Protein AF-A0A7V7MLL4-F1 (afdb_monomer_lite)

Sequence (303 aa):
MRISFPLLSVAALSLLSPSPRGAAGVAFPSTVPIGASIALIETLPGREEPAEELFVHARTLAERVRTGTLPGQEIALRRRLELAVRSLASLPNAAELPWEAWMEAHRTTLPELTEELFLAARQAMGSQIVPLAMSLDRWDSPRRMRVDMHQTLWAYDPIEGRNASRRVLIKEKSRSNSPLKAELIREVIAHQPGMEAEALLLEVAQSSHLPEEWARREAIRALRERNNRQSAQKVATEMLAQFLANPNNLGIRMEAFQACMSLYPALGMPFLTGEQAVPASQPQLEEFMEAMRRRYGLVSDDS

Foldseek 3Di:
DDDDDDDDDPDDPPPDPPDPPDPPDPDPDQPDDLVLLVVVLVPDPDPPCSLVSLLVVLVVLLVDLVVDDDPPCNVVSLVVSLSSLLSCLVDPCSQVDPLLVSLVVPQQPRLSNNLSSLSSNCSNNPLNCLVVLVVQCDPSGDLNSVLVSLQSCCSNPVVVSLVSLLCCLPVDDDDVPDCSLLCNLQVHLLPRDDDSSLVSLLVNLPDPPGPDPNSNLSSLVSLLVVLPLVCLQVLLVSLVVQLVVCLPDPSSNLSSLVSNCRSPVVVNVCPLLVVDDRPDDDPVVVVSSVVVCVVVVVDDPPD

pLDDT: mean 84.84, std 16.68, range [31.47, 97.38]

Structure (mmCIF, N/CA/C/O backbone):
data_AF-A0A7V7MLL4-F1
#
_entry.id   AF-A0A7V7MLL4-F1
#
loop_
_atom_site.group_PDB
_atom_site.id
_atom_site.type_symbol
_atom_site.label_atom_id
_atom_site.label_alt_id
_atom_site.label_comp_id
_atom_site.label_asym_id
_atom_site.label_entity_id
_atom_site.label_seq_id
_atom_site.pdbx_PDB_ins_code
_atom_site.Cartn_x
_atom_site.Cartn_y
_atom_site.Cartn_z
_atom_site.occupancy
_atom_site.B_iso_or_equiv
_atom_site.auth_seq_id
_atom_site.auth_comp_id
_atom_site.auth_asym_id
_atom_site.auth_atom_id
_atom_site.pdbx_PDB_model_num
ATOM 1 N N . MET A 1 1 ? -56.848 52.043 1.618 1.00 42.34 1 MET A N 1
ATOM 2 C CA . MET A 1 1 ? -56.836 50.624 1.203 1.00 42.34 1 MET A CA 1
ATOM 3 C C . MET A 1 1 ? -55.432 50.085 1.417 1.00 42.34 1 MET A C 1
ATOM 5 O O . MET A 1 1 ? -54.524 50.488 0.707 1.00 42.34 1 MET A O 1
ATOM 9 N N . ARG A 1 2 ? -55.236 49.290 2.473 1.00 38.28 2 ARG A N 1
ATOM 10 C CA . ARG A 1 2 ? -53.980 48.589 2.768 1.00 38.28 2 ARG A CA 1
ATOM 11 C C . ARG A 1 2 ? -54.120 47.179 2.208 1.00 38.28 2 ARG A C 1
ATOM 13 O O . ARG A 1 2 ? -55.069 46.498 2.582 1.00 38.28 2 ARG A O 1
ATOM 20 N N . ILE A 1 3 ? -53.219 46.773 1.321 1.00 48.00 3 ILE A N 1
ATOM 21 C CA . ILE A 1 3 ? -53.143 45.396 0.830 1.00 48.00 3 ILE A CA 1
ATOM 22 C C . ILE A 1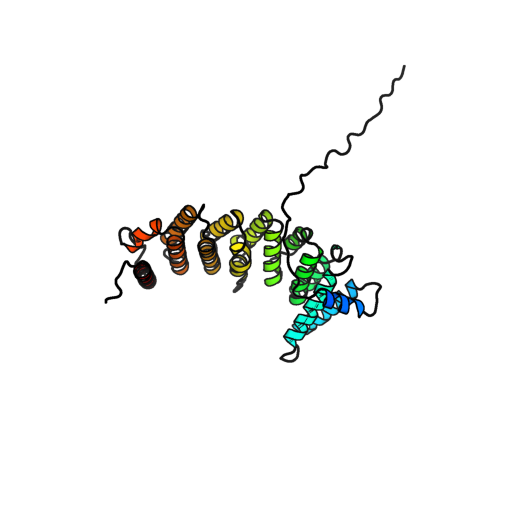 3 ? -51.771 44.868 1.229 1.00 48.00 3 ILE A C 1
ATOM 24 O O . ILE A 1 3 ? -50.742 45.324 0.736 1.00 48.00 3 ILE A O 1
ATOM 28 N N . SER A 1 4 ? -51.797 43.961 2.199 1.00 33.75 4 SER A N 1
ATOM 29 C CA . SER A 1 4 ? -50.673 43.156 2.654 1.00 33.75 4 SER A CA 1
ATOM 30 C C . SER A 1 4 ? -50.336 42.110 1.592 1.00 33.75 4 SER A C 1
ATOM 32 O O . SER A 1 4 ? -51.236 41.419 1.121 1.00 33.75 4 SER A O 1
ATOM 34 N N . PHE A 1 5 ? -49.055 41.944 1.269 1.00 40.78 5 PHE A N 1
ATOM 35 C CA . PHE A 1 5 ? -48.550 40.761 0.570 1.00 40.78 5 PHE A CA 1
ATOM 36 C C . PHE A 1 5 ? -47.613 39.997 1.513 1.00 40.78 5 PHE A C 1
ATOM 38 O O . PHE A 1 5 ? -46.724 40.617 2.103 1.00 40.78 5 PHE A O 1
ATOM 45 N N . PRO A 1 6 ? -47.825 38.685 1.718 1.00 47.56 6 PRO A N 1
ATOM 46 C CA . PRO A 1 6 ? -47.023 37.894 2.636 1.00 47.56 6 PRO A CA 1
ATOM 47 C C . PRO A 1 6 ? -45.661 37.527 2.036 1.00 47.56 6 PRO A C 1
ATOM 49 O O . PRO A 1 6 ? -45.534 37.208 0.855 1.00 47.56 6 PRO A O 1
ATOM 52 N N . LEU A 1 7 ? -44.657 37.543 2.913 1.00 41.84 7 LEU A N 1
ATOM 53 C CA . LEU A 1 7 ? -43.340 36.941 2.742 1.00 41.84 7 LEU A CA 1
ATOM 54 C C . LEU A 1 7 ? -43.488 35.427 2.540 1.00 41.84 7 LEU A C 1
ATOM 56 O O . LEU A 1 7 ? -43.996 34.735 3.422 1.00 41.84 7 LEU A O 1
ATOM 60 N N . LEU A 1 8 ? -43.018 34.915 1.402 1.00 37.75 8 LEU A N 1
ATOM 61 C CA . LEU A 1 8 ? -42.822 33.486 1.171 1.00 37.75 8 LEU A CA 1
ATOM 62 C C . LEU A 1 8 ? -41.321 33.192 1.152 1.00 37.75 8 LEU A C 1
ATOM 64 O O . LEU A 1 8 ? -40.573 33.694 0.315 1.00 37.75 8 LEU A O 1
ATOM 68 N N . SER A 1 9 ? -40.913 32.406 2.144 1.00 33.72 9 SER A N 1
ATOM 69 C CA . SER A 1 9 ? -39.571 31.904 2.403 1.00 33.72 9 SER A CA 1
ATOM 70 C C . SER A 1 9 ? -38.929 31.253 1.178 1.00 33.72 9 SER A C 1
ATOM 72 O O . SER A 1 9 ? -39.433 30.261 0.659 1.00 33.72 9 SER A O 1
ATOM 74 N N . VAL A 1 10 ? -37.754 31.744 0.782 1.00 38.69 10 VAL A N 1
ATOM 75 C CA . VAL A 1 10 ? -36.811 31.000 -0.062 1.00 38.69 10 VAL A CA 1
ATOM 76 C C . VAL A 1 10 ? -35.928 30.190 0.882 1.00 38.69 10 VAL A C 1
ATOM 78 O O . VAL A 1 10 ? -34.889 30.655 1.343 1.00 38.69 10 VAL A O 1
ATOM 81 N N . ALA A 1 11 ? -36.393 28.996 1.236 1.00 35.81 11 ALA A N 1
ATOM 82 C CA . ALA A 1 11 ? -35.623 28.013 1.981 1.00 35.81 11 ALA A CA 1
ATOM 83 C C . ALA A 1 11 ? -3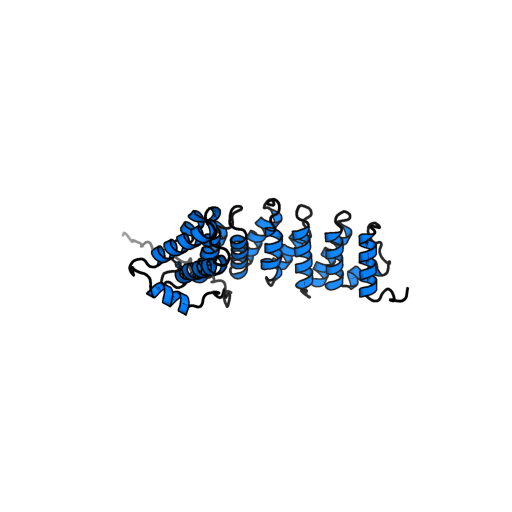5.516 26.724 1.159 1.00 35.81 11 ALA A C 1
ATOM 85 O O . ALA A 1 11 ? -36.514 26.216 0.658 1.00 35.81 11 ALA A O 1
ATOM 86 N N . ALA A 1 12 ? -34.289 26.206 1.093 1.00 40.12 12 ALA A N 1
ATOM 87 C CA . ALA A 1 12 ? -33.935 24.823 0.789 1.00 40.12 12 ALA A CA 1
ATOM 88 C C . ALA A 1 12 ? -34.239 24.293 -0.628 1.00 40.12 12 ALA A C 1
ATOM 90 O O . ALA A 1 12 ? -35.157 23.511 -0.847 1.00 40.12 12 ALA A O 1
ATOM 91 N N . LEU A 1 13 ? -33.333 24.588 -1.563 1.00 34.75 13 LEU A N 1
ATOM 92 C CA . LEU A 1 13 ? -33.048 23.727 -2.719 1.00 34.75 13 LEU A CA 1
ATOM 93 C C . LEU A 1 13 ? -31.531 23.488 -2.789 1.00 34.75 13 LEU A C 1
ATOM 95 O O . LEU A 1 13 ? -30.843 23.907 -3.711 1.00 34.75 13 LEU A O 1
ATOM 99 N N . SER A 1 14 ? -31.019 22.822 -1.751 1.00 38.44 14 SER A N 1
ATOM 100 C CA . SER A 1 14 ? -29.633 22.335 -1.652 1.00 38.44 14 SER A CA 1
ATOM 101 C C . SER A 1 14 ? -29.612 20.839 -1.340 1.00 38.44 14 SER A C 1
ATOM 103 O O . SER A 1 14 ? -28.854 20.384 -0.492 1.00 38.44 14 SER A O 1
ATOM 105 N N . LEU A 1 15 ? -30.491 20.060 -1.966 1.00 38.34 15 LEU A N 1
ATOM 106 C CA . LEU A 1 15 ? -30.513 18.608 -1.812 1.00 38.34 15 LEU A CA 1
ATOM 107 C C . LEU A 1 15 ? -30.736 17.979 -3.174 1.00 38.34 15 LEU A C 1
ATOM 109 O O . LEU A 1 15 ? -31.869 17.744 -3.570 1.00 38.34 15 LEU A O 1
ATOM 113 N N . LEU A 1 16 ? -29.634 17.783 -3.892 1.00 36.69 16 LEU A N 1
ATOM 114 C CA . LEU A 1 16 ? -29.398 16.701 -4.850 1.00 36.69 16 LEU A CA 1
ATOM 115 C C . LEU A 1 16 ? -27.952 16.846 -5.339 1.00 36.69 16 LEU A C 1
ATOM 117 O O . LEU A 1 16 ? -27.674 17.028 -6.521 1.00 36.69 16 LEU A O 1
ATOM 121 N N . SER A 1 17 ? -27.007 16.777 -4.397 1.00 33.44 17 SER A N 1
ATOM 122 C CA . SER A 1 17 ? -25.668 16.323 -4.759 1.00 33.44 17 SER A CA 1
ATOM 123 C C . SER A 1 17 ? -25.838 14.887 -5.256 1.00 33.44 17 SER A C 1
ATOM 125 O O . SER A 1 17 ? -26.378 14.065 -4.507 1.00 33.44 17 SER A O 1
ATOM 127 N N . PRO A 1 18 ? -25.465 14.556 -6.501 1.00 32.03 18 PRO A N 1
ATOM 128 C CA . PRO A 1 18 ? -25.499 13.175 -6.940 1.00 32.03 18 PRO A CA 1
ATOM 129 C C . PRO A 1 18 ? -24.552 12.388 -6.035 1.00 32.03 18 PRO A C 1
ATOM 131 O O . PRO A 1 18 ? -23.347 12.631 -6.022 1.00 32.03 18 PRO A O 1
ATOM 134 N N . SER A 1 19 ? -25.116 11.470 -5.247 1.00 35.03 19 SER A N 1
ATOM 135 C CA . SER A 1 19 ? -24.348 10.473 -4.506 1.00 35.03 19 SER A CA 1
ATOM 136 C C . SER A 1 19 ? -23.375 9.824 -5.497 1.00 35.03 19 SER A C 1
ATOM 138 O O . SER A 1 19 ? -23.842 9.361 -6.548 1.00 35.03 19 SER A O 1
ATOM 140 N N . PRO A 1 20 ? -22.055 9.802 -5.241 1.00 37.91 20 PRO A N 1
ATOM 141 C CA . PRO A 1 20 ? -21.129 9.148 -6.146 1.00 37.91 20 PRO A CA 1
ATOM 142 C C . PRO A 1 20 ? -21.513 7.668 -6.235 1.00 37.91 20 PRO A C 1
ATOM 144 O O . PRO A 1 20 ? -21.395 6.895 -5.285 1.00 37.91 20 PRO A O 1
ATOM 147 N N . ARG A 1 21 ? -22.044 7.287 -7.401 1.00 37.12 21 ARG A N 1
ATOM 148 C CA . ARG A 1 21 ? -22.201 5.899 -7.828 1.00 37.12 21 ARG A CA 1
ATOM 149 C C . ARG A 1 21 ? -20.799 5.284 -7.844 1.00 37.12 21 ARG A C 1
ATOM 151 O O . ARG A 1 21 ? -20.015 5.628 -8.722 1.00 37.12 21 ARG A O 1
ATOM 158 N N . GLY A 1 22 ? -20.479 4.415 -6.883 1.00 31.47 22 GLY A N 1
ATOM 159 C CA . GLY A 1 22 ? -19.172 3.748 -6.865 1.00 31.47 22 GLY A CA 1
ATOM 160 C C . GLY A 1 22 ? -18.830 2.827 -5.691 1.00 31.47 22 GLY A C 1
ATOM 161 O O . GLY A 1 22 ? -17.902 2.047 -5.834 1.00 31.47 22 GLY A O 1
ATOM 162 N N . ALA A 1 23 ? -19.550 2.824 -4.564 1.00 37.53 23 ALA A N 1
ATOM 163 C CA . ALA A 1 23 ? -19.188 1.975 -3.414 1.00 37.53 23 ALA A CA 1
ATOM 164 C C . ALA A 1 23 ? -19.716 0.523 -3.503 1.00 37.53 23 ALA A C 1
ATOM 166 O O . ALA A 1 23 ? -20.108 -0.070 -2.499 1.00 37.53 23 ALA A O 1
ATOM 167 N N . ALA A 1 24 ? -19.763 -0.069 -4.699 1.00 34.81 24 ALA A N 1
ATOM 168 C CA . ALA A 1 24 ? -20.046 -1.494 -4.836 1.00 34.81 24 ALA A CA 1
ATOM 169 C C . ALA A 1 24 ? -18.756 -2.296 -4.572 1.00 34.81 24 ALA A C 1
ATOM 171 O O . ALA A 1 24 ? -17.929 -2.446 -5.465 1.00 34.81 24 ALA A O 1
ATOM 172 N N . GLY A 1 25 ? -18.600 -2.822 -3.350 1.00 45.94 25 GLY A N 1
ATOM 173 C CA . GLY A 1 25 ? -17.766 -4.009 -3.099 1.00 45.94 25 GLY A CA 1
ATOM 174 C C . GLY A 1 25 ? -16.391 -3.828 -2.447 1.00 45.94 25 GLY A C 1
ATOM 175 O O . GLY A 1 25 ? -15.585 -4.752 -2.529 1.00 45.94 25 GLY A O 1
ATOM 176 N N . VAL A 1 26 ? -16.094 -2.712 -1.773 1.00 58.56 26 VAL A N 1
ATOM 177 C CA . VAL A 1 26 ? -14.873 -2.630 -0.949 1.00 58.56 26 VAL A CA 1
ATOM 178 C C . VAL A 1 26 ? -15.092 -3.414 0.347 1.00 58.56 26 VAL A C 1
ATOM 180 O O . VAL A 1 26 ? -15.652 -2.900 1.312 1.00 58.56 26 VAL A O 1
ATOM 183 N N . ALA A 1 27 ? -14.687 -4.683 0.357 1.00 61.78 27 ALA A N 1
ATOM 184 C CA . ALA A 1 27 ? -14.728 -5.527 1.544 1.00 61.78 27 ALA A CA 1
ATOM 185 C C . ALA A 1 27 ? -13.329 -5.622 2.166 1.00 61.78 27 ALA A C 1
ATOM 187 O O . ALA A 1 27 ? -12.400 -6.131 1.544 1.00 61.78 27 ALA A O 1
ATOM 188 N N . PHE A 1 28 ? -13.197 -5.168 3.413 1.00 73.81 28 PHE A N 1
ATOM 189 C CA . PHE A 1 28 ? -12.038 -5.446 4.261 1.00 73.81 28 PHE A CA 1
ATOM 190 C C . PHE A 1 28 ? -12.421 -6.566 5.234 1.00 73.81 28 PHE A C 1
ATOM 192 O O . PHE A 1 28 ? -12.933 -6.270 6.316 1.00 73.81 28 PHE A O 1
ATOM 199 N N . PRO A 1 29 ? -12.267 -7.849 4.854 1.00 67.50 29 PRO A N 1
ATOM 200 C CA . PRO A 1 29 ? -12.692 -8.948 5.708 1.00 67.50 29 PRO A CA 1
ATOM 201 C C . PRO A 1 29 ? -11.907 -8.934 7.022 1.00 67.50 29 PRO A C 1
ATOM 203 O O . PRO A 1 29 ? -10.684 -8.788 7.031 1.00 67.50 29 PRO A O 1
ATOM 206 N N . SER A 1 30 ? -12.622 -9.099 8.136 1.00 76.00 30 SER A N 1
ATOM 207 C CA . SER A 1 30 ? -11.995 -9.326 9.437 1.00 76.00 30 SER A CA 1
ATOM 208 C C . SER A 1 30 ? -11.264 -10.667 9.425 1.00 76.00 30 SER A C 1
ATOM 210 O O . SER A 1 30 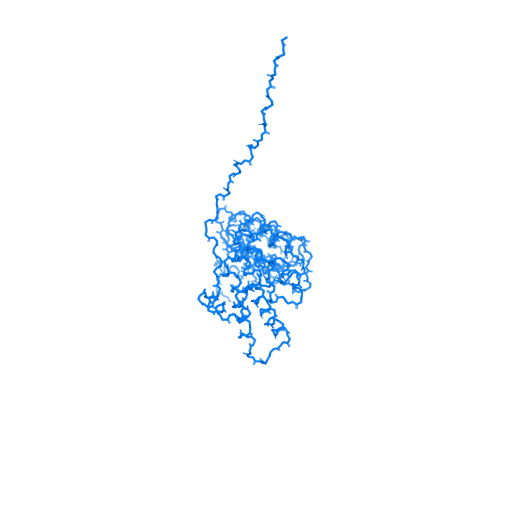? -11.796 -11.671 8.948 1.00 76.00 30 SER A O 1
ATOM 212 N N . THR A 1 31 ? -10.061 -10.701 9.992 1.00 80.50 31 THR A N 1
ATOM 213 C CA . THR A 1 31 ? -9.334 -11.948 10.277 1.00 80.50 31 THR A CA 1
ATOM 214 C C . THR A 1 31 ? -9.938 -12.707 11.462 1.00 80.50 31 THR A C 1
ATOM 216 O O . THR A 1 31 ? -9.684 -13.900 11.626 1.00 80.50 31 THR A O 1
ATOM 219 N N . VAL A 1 32 ? -10.760 -12.033 12.275 1.00 83.38 32 VAL A N 1
ATOM 220 C CA . VAL A 1 32 ? -11.454 -12.594 13.437 1.00 83.38 32 VAL A CA 1
ATOM 221 C C . VAL A 1 32 ? -12.873 -13.025 13.038 1.00 83.38 32 VAL A C 1
ATOM 223 O O . VAL A 1 32 ? -13.650 -12.180 12.579 1.00 83.38 32 VAL A O 1
ATOM 226 N N . PRO A 1 33 ? -13.251 -14.307 13.228 1.00 84.69 33 PRO A N 1
ATOM 227 C CA . PRO A 1 33 ? -14.606 -14.780 12.959 1.00 84.69 33 PRO A CA 1
ATOM 228 C C . PRO A 1 33 ? -15.645 -14.075 13.835 1.00 84.69 33 PRO A C 1
ATOM 230 O O . PRO A 1 33 ? -15.478 -13.996 15.051 1.00 84.69 33 PRO A O 1
ATOM 233 N N . ILE A 1 34 ? -16.769 -13.661 13.243 1.00 83.69 34 ILE A N 1
ATOM 234 C CA . ILE A 1 34 ? -17.825 -12.920 13.956 1.00 83.69 34 ILE A CA 1
ATOM 235 C C . ILE A 1 34 ? -18.368 -13.669 15.184 1.00 83.69 34 ILE A C 1
ATOM 237 O O . ILE A 1 34 ? -18.628 -13.060 16.216 1.00 83.69 34 ILE A O 1
ATOM 241 N N . GLY A 1 35 ? -18.461 -15.004 15.117 1.00 83.81 35 GLY A N 1
ATOM 242 C CA . GLY A 1 35 ? -18.904 -15.828 16.245 1.00 83.81 35 GLY A CA 1
ATOM 243 C C . GLY A 1 35 ? -17.965 -15.762 17.453 1.00 83.81 35 GLY A C 1
ATOM 244 O O . GLY A 1 35 ? -18.432 -15.818 18.586 1.00 83.81 35 GLY A O 1
ATOM 245 N N . ALA A 1 36 ? -16.657 -15.581 17.233 1.00 87.44 36 ALA A N 1
ATOM 246 C CA . ALA A 1 36 ? -15.699 -15.405 18.323 1.00 87.44 36 ALA A CA 1
ATOM 247 C C . ALA A 1 36 ? -15.881 -14.045 19.012 1.00 87.44 36 ALA A C 1
ATOM 249 O O . ALA A 1 36 ? -15.791 -13.962 20.235 1.00 87.44 36 ALA A O 1
ATOM 250 N N . SER A 1 37 ? -16.183 -12.997 18.239 1.00 87.62 37 SER A N 1
ATOM 251 C CA . SER A 1 37 ? -16.484 -11.672 18.783 1.00 87.62 37 SER A CA 1
ATOM 252 C C . SER A 1 37 ? -17.767 -11.662 19.606 1.00 87.62 37 SER A C 1
ATOM 254 O O . SER A 1 37 ? -17.764 -11.148 20.721 1.00 87.62 37 SER A O 1
ATOM 256 N N . ILE A 1 38 ? -18.837 -12.289 19.106 1.00 85.38 38 ILE A N 1
ATOM 257 C CA . ILE A 1 38 ? -20.104 -12.418 19.841 1.00 85.38 38 ILE A CA 1
ATOM 258 C C . ILE A 1 38 ? -19.880 -13.162 21.162 1.00 85.38 38 ILE A C 1
ATOM 260 O O . ILE A 1 38 ? -20.270 -12.662 22.213 1.00 85.38 38 ILE A O 1
ATOM 264 N N . ALA A 1 39 ? -19.181 -14.302 21.126 1.00 87.69 39 ALA A N 1
ATOM 265 C CA . ALA A 1 39 ? -18.893 -15.080 22.327 1.00 87.69 39 ALA A CA 1
ATOM 266 C C . ALA A 1 39 ? -18.096 -14.276 23.368 1.00 87.69 39 ALA A C 1
ATOM 268 O O . ALA A 1 39 ? -18.384 -14.366 24.557 1.00 87.69 39 ALA A O 1
ATOM 269 N N . LEU A 1 40 ? -17.117 -13.466 22.944 1.00 88.38 40 LEU A N 1
ATOM 270 C CA . LEU A 1 40 ? -16.382 -12.602 23.869 1.00 88.38 40 LEU A CA 1
ATOM 271 C C . LEU A 1 40 ? -17.302 -11.545 24.497 1.00 88.38 40 LEU A C 1
ATOM 273 O O . LEU A 1 40 ? -17.287 -11.388 25.716 1.00 88.38 40 LEU A O 1
ATOM 277 N N . ILE A 1 41 ? -18.119 -10.862 23.690 1.00 86.56 41 ILE A N 1
ATOM 278 C CA . ILE A 1 41 ? -19.057 -9.829 24.163 1.00 86.56 41 ILE A CA 1
ATOM 279 C C . ILE A 1 41 ? -20.034 -10.410 25.195 1.00 86.56 41 ILE A C 1
ATOM 281 O O . ILE A 1 41 ? -20.303 -9.781 26.214 1.00 86.56 41 ILE A O 1
ATOM 285 N N . GLU A 1 42 ? -20.527 -11.631 24.976 1.00 86.56 42 GLU A N 1
ATOM 286 C CA . GLU A 1 42 ? -21.447 -12.310 25.898 1.00 86.56 42 GLU A CA 1
ATOM 287 C C . GLU A 1 42 ? -20.823 -12.644 27.262 1.00 86.56 42 GLU A C 1
ATOM 289 O O . GLU A 1 42 ? -21.553 -12.783 28.246 1.00 86.56 42 GLU A O 1
ATOM 294 N N . THR A 1 43 ? -19.492 -12.753 27.337 1.00 86.06 43 THR A N 1
ATOM 295 C CA . THR A 1 43 ? -18.761 -13.070 28.577 1.00 86.06 43 THR A CA 1
ATOM 296 C C . THR A 1 43 ? -18.394 -11.850 29.425 1.00 86.06 43 THR A C 1
ATOM 298 O O . THR A 1 43 ? -17.849 -12.025 30.516 1.00 86.06 43 THR A O 1
ATOM 301 N N . LEU A 1 44 ? -18.670 -10.627 28.956 1.00 81.00 44 LEU A N 1
ATOM 302 C CA . LEU A 1 44 ? -18.275 -9.400 29.652 1.00 81.00 44 LEU A CA 1
ATOM 303 C C . LEU A 1 44 ? -19.104 -9.164 30.932 1.00 81.00 44 LEU A C 1
ATOM 305 O O . LEU A 1 44 ? -20.340 -9.230 30.892 1.00 81.00 44 LEU A O 1
ATOM 309 N N . PRO A 1 45 ? -18.448 -8.907 32.081 1.00 66.81 45 PRO A N 1
ATOM 310 C CA . PRO A 1 45 ? -19.105 -8.697 33.364 1.00 66.81 45 PRO A CA 1
ATOM 311 C C . PRO A 1 45 ? -19.644 -7.262 33.497 1.00 66.81 45 PRO A C 1
ATOM 313 O O . PRO A 1 45 ? -19.171 -6.491 34.319 1.00 66.81 45 PRO A O 1
ATOM 316 N N . GLY A 1 46 ? -20.685 -6.939 32.735 1.00 63.50 46 GLY A N 1
ATOM 317 C CA . GLY A 1 46 ? -21.321 -5.622 32.762 1.00 63.50 46 GLY A CA 1
ATOM 318 C C . GLY A 1 46 ? -21.908 -5.293 31.397 1.00 63.50 46 GLY A C 1
ATOM 319 O O . GLY A 1 46 ? -21.213 -4.982 30.440 1.00 63.50 46 GLY A O 1
ATOM 320 N N . ARG A 1 47 ? -23.232 -5.417 31.258 1.00 64.38 47 ARG A N 1
ATOM 321 C CA . ARG A 1 47 ? -23.910 -5.166 29.971 1.00 64.38 47 ARG A CA 1
ATOM 322 C C . ARG A 1 47 ? -24.207 -3.688 29.718 1.00 64.38 47 ARG A C 1
ATOM 324 O O . ARG A 1 47 ? -24.768 -3.371 28.675 1.00 64.38 47 ARG A O 1
ATOM 331 N N . GLU A 1 48 ? -23.886 -2.813 30.668 1.00 74.19 48 GLU A N 1
ATOM 332 C CA . GLU A 1 48 ? -24.223 -1.392 30.579 1.00 74.19 48 GLU A CA 1
ATOM 333 C C . GLU A 1 48 ? -23.295 -0.655 29.600 1.00 74.19 48 GLU A C 1
ATOM 335 O O . GLU A 1 48 ? -23.794 0.096 28.766 1.00 74.19 48 GLU A O 1
ATOM 340 N N . GLU A 1 49 ? -21.983 -0.940 29.606 1.00 86.00 49 GLU A N 1
ATOM 341 C CA . GLU A 1 49 ? -20.997 -0.267 28.738 1.00 86.00 49 GLU A CA 1
ATOM 342 C C . GLU A 1 49 ? -19.976 -1.242 28.105 1.00 86.00 49 GLU A C 1
ATOM 344 O O . GLU A 1 49 ? -18.767 -1.150 28.340 1.00 86.00 49 GLU A O 1
ATOM 349 N N . PRO A 1 50 ? -20.421 -2.171 27.234 1.00 89.06 50 PRO A N 1
ATOM 350 C CA . PRO A 1 50 ? -19.555 -3.211 26.663 1.00 89.06 50 PRO A CA 1
ATOM 351 C C . PRO A 1 50 ? -18.383 -2.654 25.838 1.00 89.06 50 PRO A C 1
ATOM 353 O O . PRO A 1 50 ? -17.348 -3.305 25.709 1.00 89.06 50 PRO A O 1
ATOM 356 N N . ALA A 1 51 ? -18.531 -1.454 25.268 1.00 92.62 51 ALA A N 1
ATOM 357 C CA . ALA A 1 51 ? -17.480 -0.808 24.489 1.00 92.62 51 ALA A CA 1
ATOM 358 C C . ALA A 1 51 ? -16.284 -0.390 25.357 1.00 92.62 51 ALA A C 1
ATOM 360 O O . ALA A 1 51 ? -15.141 -0.658 24.987 1.00 92.62 51 ALA A O 1
ATOM 361 N N . GLU A 1 52 ? -16.537 0.227 26.514 1.00 92.56 52 GLU A N 1
ATOM 362 C CA . GLU A 1 52 ? -15.472 0.682 27.411 1.00 92.56 52 GLU A CA 1
ATOM 363 C C . GLU A 1 52 ? -14.761 -0.516 28.050 1.00 92.56 52 GLU A C 1
ATOM 365 O O . GLU A 1 52 ? -13.532 -0.559 28.088 1.00 92.56 52 GLU A O 1
ATOM 370 N N . GLU A 1 53 ? -15.505 -1.551 28.450 1.00 92.19 53 GLU A N 1
ATOM 371 C CA . GLU A 1 53 ? -14.914 -2.785 28.981 1.00 92.19 53 GLU A CA 1
ATOM 372 C C . GLU A 1 53 ? -13.989 -3.475 27.967 1.00 92.19 53 GLU A C 1
ATOM 374 O O . GLU A 1 53 ? -12.863 -3.856 28.307 1.00 92.19 53 GLU A O 1
ATOM 379 N N . LEU A 1 54 ? -14.422 -3.598 26.707 1.00 93.81 54 LEU A N 1
ATOM 380 C CA . LEU A 1 54 ? -13.592 -4.149 25.633 1.00 93.81 54 LEU A CA 1
ATOM 381 C C . LEU A 1 54 ? -12.364 -3.285 25.359 1.00 93.81 54 LEU A C 1
ATOM 383 O O . LEU A 1 54 ? -11.273 -3.827 25.161 1.00 93.81 54 LEU A O 1
ATOM 387 N N . PHE A 1 55 ? -12.522 -1.962 25.353 1.00 95.56 55 PHE A N 1
ATOM 388 C CA . PHE A 1 55 ? -11.416 -1.038 25.136 1.00 95.56 55 PHE A CA 1
ATOM 389 C C . PHE A 1 55 ? -10.376 -1.133 26.259 1.00 95.56 55 PHE A C 1
ATOM 391 O O . PHE A 1 55 ? -9.184 -1.286 25.981 1.00 95.56 55 PHE A O 1
ATOM 398 N N . VAL A 1 56 ? -10.808 -1.139 27.523 1.00 94.44 56 VAL A N 1
ATOM 399 C CA . VAL A 1 56 ? -9.925 -1.332 28.684 1.00 94.44 56 VAL A CA 1
ATOM 400 C C . VAL A 1 56 ? -9.228 -2.689 28.608 1.00 94.44 56 VAL A C 1
ATOM 402 O O . VAL A 1 56 ? -8.009 -2.761 28.791 1.00 94.44 56 VAL A O 1
ATOM 405 N N . HIS A 1 57 ? -9.959 -3.756 28.273 1.00 93.62 57 HIS A N 1
ATOM 406 C CA . HIS A 1 57 ? -9.381 -5.088 28.106 1.00 93.62 57 HIS A CA 1
ATOM 407 C C . HIS A 1 57 ? -8.310 -5.113 27.006 1.00 93.62 57 HIS A C 1
ATOM 409 O O . HIS A 1 57 ? -7.199 -5.603 27.229 1.00 93.62 57 HIS A O 1
ATOM 415 N N . ALA A 1 58 ? -8.606 -4.536 25.839 1.00 95.38 58 ALA A N 1
ATOM 416 C CA . ALA A 1 58 ? -7.664 -4.404 24.733 1.00 95.38 58 ALA A CA 1
ATOM 417 C C . ALA A 1 58 ? -6.425 -3.593 25.134 1.00 95.38 58 ALA A C 1
ATOM 419 O O . ALA A 1 58 ? -5.300 -4.011 24.857 1.00 95.38 58 ALA A O 1
ATOM 420 N N . ARG A 1 59 ? -6.602 -2.480 25.853 1.00 96.06 59 ARG A N 1
ATOM 421 C CA . ARG A 1 59 ? -5.490 -1.663 26.349 1.00 96.06 59 ARG A CA 1
ATOM 422 C C . ARG A 1 59 ? -4.565 -2.467 27.257 1.00 96.06 59 ARG A C 1
ATOM 424 O O . ARG A 1 59 ? -3.359 -2.478 27.024 1.00 96.06 59 ARG A O 1
ATOM 431 N N . THR A 1 60 ? -5.112 -3.210 28.219 1.00 94.12 60 THR A N 1
ATOM 432 C CA . THR A 1 60 ? -4.318 -4.082 29.101 1.00 94.12 60 THR A CA 1
ATOM 433 C C . THR A 1 60 ? -3.574 -5.169 28.321 1.00 94.12 60 THR A C 1
ATOM 435 O O . THR A 1 60 ? -2.430 -5.497 28.642 1.00 94.12 60 THR A O 1
ATOM 438 N N . LEU A 1 61 ? -4.185 -5.741 27.279 1.00 93.69 61 LEU A N 1
ATOM 439 C CA . LEU A 1 61 ? -3.505 -6.707 26.413 1.00 93.69 61 LEU A CA 1
ATOM 440 C C . LEU A 1 61 ? -2.348 -6.055 25.644 1.00 93.69 61 LEU A C 1
ATOM 442 O O . LEU A 1 61 ? -1.262 -6.628 25.602 1.00 93.69 61 LEU A O 1
ATOM 446 N N . ALA A 1 62 ? -2.547 -4.859 25.089 1.00 93.50 62 ALA A N 1
ATOM 447 C CA . ALA A 1 62 ? -1.511 -4.125 24.364 1.00 93.50 62 ALA A CA 1
ATOM 448 C C . ALA A 1 62 ? -0.344 -3.701 25.268 1.00 93.50 62 ALA A C 1
ATOM 450 O O . ALA A 1 62 ? 0.816 -3.853 24.885 1.00 93.50 62 ALA A O 1
ATOM 451 N N . GLU A 1 63 ? -0.629 -3.249 26.491 1.00 93.56 63 GLU A N 1
ATOM 452 C CA . GLU A 1 63 ? 0.394 -2.968 27.505 1.00 93.56 63 GLU A CA 1
ATOM 453 C C . GLU A 1 63 ? 1.255 -4.208 27.759 1.00 93.56 63 GLU A C 1
ATOM 455 O O . GLU A 1 63 ? 2.482 -4.128 27.713 1.00 93.56 63 GLU A O 1
ATOM 460 N N . ARG A 1 64 ? 0.625 -5.379 27.916 1.00 90.50 64 ARG A N 1
ATOM 461 C CA . ARG A 1 64 ? 1.338 -6.651 28.099 1.00 90.50 64 ARG A CA 1
ATOM 462 C C . ARG A 1 64 ? 2.160 -7.065 26.878 1.00 90.50 64 ARG A C 1
ATOM 464 O O . ARG A 1 64 ? 3.229 -7.644 27.058 1.00 90.50 64 ARG A O 1
ATOM 471 N N . VAL A 1 65 ? 1.686 -6.790 25.656 1.00 89.19 65 VAL A N 1
ATOM 472 C CA . VAL A 1 65 ? 2.465 -7.032 24.425 1.00 89.19 65 VAL A CA 1
ATOM 473 C C . VAL A 1 65 ? 3.733 -6.184 24.462 1.00 89.19 65 VAL A C 1
ATOM 475 O O . VAL A 1 65 ? 4.816 -6.684 24.168 1.00 89.19 65 VAL A O 1
ATOM 478 N N . ARG A 1 66 ? 3.610 -4.921 24.878 1.00 86.06 66 ARG A N 1
ATOM 479 C CA . ARG A 1 66 ? 4.710 -3.958 24.882 1.00 86.06 66 ARG A CA 1
ATOM 480 C C . ARG A 1 66 ? 5.728 -4.191 25.997 1.00 86.06 66 ARG A C 1
ATOM 482 O O . ARG A 1 66 ? 6.920 -4.014 25.766 1.00 86.06 66 ARG A O 1
ATOM 489 N N . THR A 1 67 ? 5.292 -4.584 27.194 1.00 85.12 67 THR A N 1
ATOM 490 C CA . THR A 1 67 ? 6.199 -4.865 28.325 1.00 85.12 67 THR A CA 1
ATOM 491 C C . THR A 1 67 ? 6.931 -6.201 28.200 1.00 85.12 67 THR A C 1
ATOM 493 O O . THR A 1 67 ? 7.815 -6.484 29.005 1.00 85.12 67 THR A O 1
ATOM 496 N N . GLY A 1 68 ? 6.581 -7.013 27.199 1.00 70.19 68 GLY A N 1
ATOM 497 C CA . GLY A 1 68 ? 7.132 -8.343 26.987 1.00 70.19 68 GLY A CA 1
ATOM 498 C C . GLY A 1 68 ? 6.418 -9.406 27.823 1.00 70.19 68 GLY A C 1
ATOM 499 O O . GLY A 1 68 ? 6.189 -9.256 29.024 1.00 70.19 68 GLY A O 1
ATOM 500 N N . THR A 1 69 ? 6.071 -10.512 27.169 1.00 67.12 69 THR A N 1
ATOM 501 C CA . THR A 1 69 ? 5.607 -11.749 27.812 1.00 67.12 69 THR A CA 1
ATOM 502 C C . THR A 1 69 ? 6.677 -12.829 27.732 1.00 67.12 69 THR A C 1
ATOM 504 O O . THR A 1 69 ? 7.648 -12.691 26.995 1.00 67.12 69 THR A O 1
ATOM 507 N N . LEU A 1 70 ? 6.491 -13.932 28.466 1.00 66.44 70 LEU A N 1
ATOM 508 C CA . LEU A 1 70 ? 7.336 -15.119 28.320 1.00 66.44 70 LEU A CA 1
ATOM 509 C C . LEU A 1 70 ? 7.460 -15.520 26.832 1.00 66.44 70 LEU A C 1
ATOM 511 O O . LEU A 1 70 ? 6.448 -15.478 26.115 1.00 66.44 70 LEU A O 1
ATOM 515 N N . PRO A 1 71 ? 8.655 -15.940 26.370 1.00 64.31 71 PRO A N 1
ATOM 516 C CA . PRO A 1 71 ? 8.861 -16.402 25.001 1.00 64.31 71 PRO A CA 1
ATOM 517 C C . PRO A 1 71 ? 7.804 -17.438 24.593 1.00 64.31 71 PRO A C 1
ATOM 519 O O . PRO A 1 71 ? 7.526 -18.381 25.333 1.00 64.31 71 PRO A O 1
ATOM 522 N N . GLY A 1 72 ? 7.186 -17.243 23.427 1.00 71.06 72 GLY A N 1
ATOM 523 C CA . GLY A 1 72 ? 6.133 -18.122 22.899 1.00 71.06 72 GLY A CA 1
ATOM 524 C C . GLY A 1 72 ? 4.692 -17.713 23.236 1.00 71.06 72 GLY A C 1
ATOM 525 O O . GLY A 1 72 ? 3.767 -18.255 22.634 1.00 71.06 72 GLY A O 1
ATOM 526 N N . GLN A 1 73 ? 4.465 -16.734 24.124 1.00 81.81 73 GLN A N 1
ATOM 527 C CA . GLN A 1 73 ? 3.112 -16.225 24.421 1.00 81.81 73 GLN A CA 1
ATOM 528 C C . GLN A 1 73 ? 2.700 -15.005 23.584 1.00 81.81 73 GLN A C 1
ATOM 530 O O . GLN A 1 73 ? 1.516 -14.674 23.528 1.00 81.81 73 GLN A O 1
ATOM 535 N N . GLU A 1 74 ? 3.643 -14.364 22.895 1.00 83.44 74 GLU A N 1
ATOM 536 C CA . GLU A 1 74 ? 3.413 -13.113 22.160 1.00 83.44 74 GLU A CA 1
ATOM 537 C C . GLU A 1 74 ? 2.340 -13.249 21.076 1.00 83.44 74 GLU A C 1
ATOM 539 O O . GLU A 1 74 ? 1.440 -12.419 20.983 1.00 83.44 74 GLU A O 1
ATOM 544 N N . ILE A 1 75 ? 2.390 -14.329 20.289 1.00 85.56 75 ILE A N 1
ATOM 545 C CA . ILE A 1 75 ? 1.416 -14.589 19.218 1.00 85.56 75 ILE A CA 1
ATOM 546 C C . ILE A 1 75 ? 0.013 -14.763 19.806 1.00 85.56 75 ILE A C 1
ATOM 548 O O . ILE A 1 75 ? -0.958 -14.215 19.288 1.00 85.56 75 ILE A O 1
ATOM 552 N N . ALA A 1 76 ? -0.105 -15.510 20.907 1.00 87.88 76 ALA A N 1
ATOM 553 C CA . ALA A 1 76 ? -1.385 -15.717 21.575 1.00 87.88 76 ALA A CA 1
ATOM 554 C C . ALA A 1 76 ? -1.931 -14.406 22.158 1.00 87.88 76 ALA A C 1
ATOM 556 O O . ALA A 1 76 ? -3.134 -14.160 22.092 1.00 87.88 76 ALA A O 1
ATOM 557 N N . LEU A 1 77 ? -1.058 -13.555 22.700 1.00 89.88 77 LEU A N 1
ATOM 558 C CA . LEU A 1 77 ? -1.449 -12.264 23.248 1.00 89.88 77 LEU A CA 1
ATOM 559 C C . LEU A 1 77 ? -1.890 -11.282 22.154 1.00 89.88 77 LEU A C 1
ATOM 561 O O . LEU A 1 77 ? -2.929 -10.647 22.314 1.00 89.88 77 LEU A O 1
ATOM 565 N N . ARG A 1 78 ? -1.174 -11.222 21.023 1.00 89.88 78 ARG A N 1
ATOM 566 C CA . ARG A 1 78 ? -1.573 -10.427 19.847 1.00 89.88 78 ARG A CA 1
ATOM 567 C C . ARG A 1 78 ? -2.931 -10.867 19.305 1.00 89.88 78 ARG A C 1
ATOM 569 O O . ARG A 1 78 ? -3.809 -10.034 19.144 1.00 89.88 78 ARG A O 1
ATOM 576 N N . ARG A 1 79 ? -3.170 -12.176 19.174 1.00 90.62 79 ARG A N 1
ATOM 577 C CA . ARG A 1 79 ? -4.485 -12.702 18.762 1.00 90.62 79 ARG A CA 1
ATOM 578 C C . ARG A 1 79 ? -5.614 -12.336 19.725 1.00 90.62 79 ARG A C 1
ATOM 580 O O . ARG A 1 79 ? -6.740 -12.115 19.295 1.00 90.62 79 ARG A O 1
ATOM 587 N N . ARG A 1 80 ? -5.338 -12.291 21.033 1.00 92.44 80 ARG A N 1
ATOM 588 C CA . ARG A 1 80 ? -6.323 -11.840 22.032 1.00 92.44 80 ARG A CA 1
ATOM 589 C C . ARG A 1 80 ? -6.600 -10.346 21.907 1.00 92.44 80 ARG A C 1
ATOM 591 O O . ARG A 1 80 ? -7.757 -9.957 22.012 1.00 92.44 80 ARG A O 1
ATOM 598 N N . LEU A 1 81 ? -5.564 -9.538 21.674 1.00 94.31 81 LEU A N 1
ATOM 599 C CA . LEU A 1 81 ? -5.704 -8.105 21.414 1.00 94.31 81 LEU A CA 1
ATOM 600 C C . LEU A 1 81 ? -6.563 -7.870 20.166 1.00 94.31 81 LEU A C 1
ATOM 602 O O . LEU A 1 81 ? -7.555 -7.154 20.249 1.00 94.31 81 LEU A O 1
ATOM 606 N N . GLU A 1 82 ? -6.231 -8.533 19.056 1.00 93.94 82 GLU A N 1
ATOM 607 C CA . GLU A 1 82 ? -7.012 -8.509 17.815 1.00 93.94 82 GLU A CA 1
ATOM 608 C C . GLU A 1 82 ? -8.477 -8.872 18.092 1.00 93.94 82 GLU A C 1
ATOM 610 O O . GLU A 1 82 ? -9.372 -8.092 17.785 1.00 93.94 82 GLU A O 1
ATOM 615 N N . LEU A 1 83 ? -8.745 -10.009 18.744 1.00 94.25 83 LEU A N 1
ATOM 616 C CA . LEU A 1 83 ? -10.109 -10.430 19.079 1.00 94.25 83 LEU A CA 1
ATOM 617 C C . LEU A 1 83 ? -10.861 -9.373 19.903 1.00 94.25 83 LEU A C 1
ATOM 619 O O . LEU A 1 83 ? -12.005 -9.056 19.576 1.00 94.25 83 LEU A O 1
ATOM 623 N N . ALA A 1 84 ? -10.238 -8.817 20.945 1.00 94.12 84 ALA A N 1
ATOM 624 C CA . ALA A 1 84 ? -10.858 -7.798 21.790 1.00 94.12 84 ALA A CA 1
ATOM 625 C C . ALA A 1 84 ? -11.215 -6.540 20.984 1.00 94.12 84 ALA A C 1
ATOM 627 O O . ALA A 1 84 ? -12.355 -6.077 21.024 1.00 94.12 84 ALA A O 1
ATOM 628 N N . VAL A 1 85 ? -10.275 -6.038 20.181 1.00 94.81 85 VAL A N 1
ATOM 629 C CA . VAL A 1 85 ? -10.469 -4.818 19.390 1.00 94.81 85 VAL A CA 1
ATOM 630 C C . VAL A 1 85 ? -11.467 -5.032 18.248 1.00 94.81 85 VAL A C 1
ATOM 632 O O . VAL A 1 85 ? -12.339 -4.196 18.032 1.00 94.81 85 VAL A O 1
ATOM 635 N N . ARG A 1 86 ? -11.435 -6.171 17.546 1.00 92.38 86 ARG A N 1
ATOM 636 C CA . ARG A 1 86 ? -12.424 -6.482 16.491 1.00 92.38 86 ARG A CA 1
ATOM 637 C C . ARG A 1 86 ? -13.828 -6.710 17.025 1.00 92.38 86 ARG A C 1
ATOM 639 O O . ARG A 1 86 ? -14.798 -6.479 16.305 1.00 92.38 86 ARG A O 1
ATOM 646 N N . SER A 1 87 ? -13.950 -7.106 18.287 1.00 93.44 87 SER A N 1
ATOM 647 C CA . SER A 1 87 ? -15.256 -7.215 18.935 1.00 93.44 87 SER A CA 1
ATOM 648 C C . SER A 1 87 ? -15.920 -5.849 19.114 1.00 93.44 87 SER A C 1
ATOM 650 O O . SER A 1 87 ? -17.136 -5.770 18.969 1.00 93.44 87 SER A O 1
ATOM 652 N N . LEU A 1 88 ? -15.150 -4.761 19.279 1.00 94.62 88 LEU A N 1
ATOM 653 C CA . LEU A 1 88 ? -15.696 -3.394 19.272 1.00 94.62 88 LEU A CA 1
ATOM 654 C C . LEU A 1 88 ? -16.426 -3.084 17.958 1.00 94.62 88 LEU A C 1
ATOM 656 O O . LEU A 1 88 ? -17.509 -2.508 17.975 1.00 94.62 88 LEU A O 1
ATOM 660 N N . ALA A 1 89 ? -15.879 -3.526 16.819 1.00 92.75 89 ALA A N 1
ATOM 661 C CA . ALA A 1 89 ? -16.495 -3.330 15.505 1.00 92.75 89 ALA A CA 1
ATOM 662 C C . ALA A 1 89 ? -17.782 -4.151 15.291 1.00 92.75 89 ALA A C 1
ATOM 664 O O . ALA A 1 89 ? -18.497 -3.922 14.319 1.00 92.75 89 ALA A O 1
ATOM 665 N N . SER A 1 90 ? -18.065 -5.115 16.173 1.00 91.12 90 SER A N 1
ATOM 666 C CA . SER A 1 90 ? -19.267 -5.959 16.123 1.00 91.12 90 SER A CA 1
ATOM 667 C C . SER A 1 90 ? -20.398 -5.441 17.020 1.00 91.12 90 SER A C 1
ATOM 669 O O . SER A 1 90 ? -21.474 -6.038 17.047 1.00 91.12 90 SER A O 1
ATOM 671 N N . LEU A 1 91 ? -20.172 -4.354 17.767 1.00 91.12 91 LEU A N 1
ATOM 672 C CA . LEU A 1 91 ? -21.192 -3.747 18.617 1.00 91.12 91 LEU A CA 1
ATOM 673 C C . LEU A 1 91 ? -22.262 -3.018 17.779 1.00 91.12 91 LEU A C 1
ATOM 675 O O . LEU A 1 91 ? -21.942 -2.463 16.726 1.00 91.12 91 LEU A O 1
ATOM 679 N N . PRO A 1 92 ? -23.524 -2.942 18.245 1.00 89.25 92 PRO A N 1
ATOM 680 C CA . PRO A 1 92 ? -24.600 -2.273 17.505 1.00 89.25 92 PRO A CA 1
ATOM 681 C C . PRO A 1 92 ? -24.327 -0.794 17.186 1.00 89.25 92 PRO A C 1
ATOM 683 O O . PRO A 1 92 ? -24.754 -0.301 16.148 1.00 89.25 92 PRO A O 1
ATOM 686 N N . ASN A 1 93 ? -23.602 -0.097 18.062 1.00 91.00 93 ASN A N 1
ATOM 687 C CA . ASN A 1 93 ? -23.225 1.313 17.938 1.00 91.00 93 ASN A CA 1
ATOM 688 C C . ASN A 1 93 ? -21.757 1.503 17.511 1.00 91.00 93 ASN A C 1
ATOM 690 O O . ASN A 1 93 ? -21.183 2.566 17.735 1.00 91.00 93 ASN A O 1
ATOM 694 N N . ALA A 1 94 ? -21.132 0.491 16.896 1.00 93.31 94 ALA A N 1
ATOM 695 C CA . ALA A 1 94 ? -19.706 0.511 16.567 1.00 93.31 94 ALA A CA 1
ATOM 696 C C . ALA A 1 94 ? -19.279 1.723 15.717 1.00 93.31 94 ALA A C 1
ATOM 698 O O . ALA A 1 94 ? -18.171 2.225 15.879 1.00 93.31 94 ALA A O 1
ATOM 699 N N . ALA A 1 95 ? -20.141 2.217 14.823 1.00 92.62 95 ALA A N 1
ATOM 700 C CA . ALA A 1 95 ? -19.840 3.378 13.982 1.00 92.62 95 ALA A CA 1
ATOM 701 C C . ALA A 1 95 ? -19.723 4.700 14.770 1.00 92.62 95 ALA A C 1
ATOM 703 O O . ALA A 1 95 ? -19.079 5.630 14.294 1.00 92.62 95 ALA A O 1
ATOM 704 N N . GLU A 1 96 ? -20.314 4.773 15.966 1.00 93.94 96 GLU A N 1
ATOM 705 C CA . GLU A 1 96 ? -20.384 5.978 16.808 1.00 93.94 96 GLU A CA 1
ATOM 706 C C . GLU A 1 96 ? -19.359 5.970 17.952 1.00 93.94 96 GLU A C 1
ATOM 708 O O . GLU A 1 96 ? -19.299 6.910 18.746 1.00 93.94 96 GLU A O 1
ATOM 713 N N . LEU A 1 97 ? -18.546 4.914 18.058 1.00 96.25 97 LEU A N 1
ATOM 714 C CA . LEU A 1 97 ? -17.515 4.823 19.087 1.00 96.25 97 LEU A CA 1
ATOM 715 C C . LEU A 1 97 ? -16.458 5.930 18.914 1.00 96.25 97 LEU A C 1
ATOM 717 O O . LEU A 1 97 ? -16.199 6.378 17.791 1.00 96.25 97 LEU A O 1
ATOM 721 N N . PRO A 1 98 ? -15.795 6.362 20.003 1.00 96.69 98 PRO A N 1
ATOM 722 C CA . PRO A 1 98 ? -14.835 7.466 19.983 1.00 96.69 98 PRO A CA 1
ATOM 723 C C . PRO A 1 98 ? -13.461 7.026 19.440 1.00 96.69 98 PRO A C 1
ATOM 725 O O . PRO A 1 98 ? -12.419 7.253 20.057 1.00 96.69 98 PRO A O 1
ATOM 728 N N . TRP A 1 99 ? -13.458 6.407 18.256 1.00 97.12 99 TRP A N 1
ATOM 729 C CA . TRP A 1 99 ? -12.292 5.833 17.586 1.00 97.12 99 TRP A CA 1
ATOM 730 C C . TRP A 1 99 ? -11.112 6.803 17.510 1.00 97.12 99 TRP A C 1
ATOM 732 O O . TRP A 1 99 ? -9.984 6.425 17.825 1.00 97.12 99 TRP A O 1
ATOM 742 N N . GLU A 1 100 ? -11.366 8.057 17.119 1.00 96.81 100 GLU A N 1
ATOM 743 C CA . GLU A 1 100 ? -10.329 9.088 17.016 1.00 96.81 100 GLU A CA 1
ATOM 744 C C . GLU A 1 100 ? -9.675 9.376 18.363 1.00 96.81 100 GLU A C 1
ATOM 746 O O . GLU A 1 100 ? -8.451 9.356 18.465 1.00 96.81 100 GLU A O 1
ATOM 751 N N . ALA A 1 101 ? -10.483 9.594 19.403 1.00 97.12 101 ALA A N 1
ATOM 752 C CA . ALA A 1 101 ? -9.984 9.919 20.732 1.00 97.12 101 ALA A CA 1
ATOM 753 C C . ALA A 1 101 ? -9.146 8.768 21.308 1.00 97.12 101 ALA A C 1
ATOM 755 O O . ALA A 1 101 ? -8.065 9.001 21.852 1.00 97.12 101 ALA A O 1
ATOM 756 N N . TRP A 1 102 ? -9.606 7.526 21.135 1.00 97.00 102 TRP A N 1
ATOM 757 C CA . TRP A 1 102 ? -8.872 6.336 21.564 1.00 97.00 102 TRP A CA 1
ATOM 758 C C . TRP A 1 102 ? -7.542 6.165 20.825 1.00 97.00 102 TRP A C 1
ATOM 760 O O . TRP A 1 102 ? -6.519 5.903 21.457 1.00 97.00 102 TRP A O 1
ATOM 770 N N . MET A 1 103 ? -7.524 6.344 19.502 1.00 97.06 103 MET A N 1
ATOM 771 C CA . MET A 1 103 ? -6.289 6.240 18.720 1.00 97.06 103 MET A CA 1
ATOM 772 C C . MET A 1 103 ? -5.312 7.371 19.045 1.00 97.06 103 MET A C 1
ATOM 774 O O . MET A 1 103 ? -4.125 7.119 19.248 1.00 97.06 103 MET A O 1
ATOM 778 N N . GLU A 1 104 ? -5.790 8.609 19.151 1.00 95.31 104 GLU A N 1
ATOM 779 C CA . GLU A 1 104 ? -4.944 9.774 19.422 1.00 95.31 104 GLU A CA 1
ATOM 780 C C . GLU A 1 104 ? -4.272 9.683 20.800 1.00 95.31 104 GLU A C 1
ATOM 782 O O . GLU A 1 104 ? -3.086 9.996 20.930 1.00 95.31 104 GLU A O 1
ATOM 787 N N . ALA A 1 105 ? -4.986 9.175 21.811 1.00 95.69 105 ALA A N 1
ATOM 788 C CA . ALA A 1 105 ? -4.448 8.968 23.155 1.00 95.69 105 ALA A CA 1
ATOM 789 C C . ALA A 1 105 ? -3.309 7.931 23.207 1.00 95.69 105 ALA A C 1
ATOM 791 O O . ALA A 1 105 ? -2.450 7.994 24.092 1.00 95.69 105 ALA A O 1
ATOM 792 N N . HIS A 1 106 ? -3.285 6.982 22.266 1.00 94.88 106 HIS A N 1
ATOM 793 C CA . HIS A 1 106 ? -2.419 5.805 22.334 1.00 94.88 106 HIS A CA 1
ATOM 794 C C . HIS A 1 106 ? -1.426 5.654 21.178 1.00 94.88 106 HIS A C 1
ATOM 796 O O . HIS A 1 106 ? -0.541 4.799 21.265 1.00 94.88 106 HIS A O 1
ATOM 802 N N . ARG A 1 107 ? -1.477 6.505 20.144 1.00 92.00 107 ARG A N 1
ATOM 803 C CA . ARG A 1 107 ? -0.696 6.317 18.905 1.00 92.00 107 ARG A CA 1
ATOM 804 C C . ARG A 1 107 ? 0.808 6.120 19.105 1.00 92.00 107 ARG A C 1
ATOM 806 O O . ARG A 1 107 ? 1.434 5.377 18.356 1.00 92.00 107 ARG A O 1
ATOM 813 N N . THR A 1 108 ? 1.402 6.775 20.104 1.00 89.88 108 THR A N 1
ATOM 814 C CA . THR A 1 108 ? 2.842 6.676 20.404 1.00 89.88 108 THR A CA 1
ATOM 815 C C . THR A 1 108 ? 3.144 5.689 21.538 1.00 89.88 108 THR A C 1
ATOM 8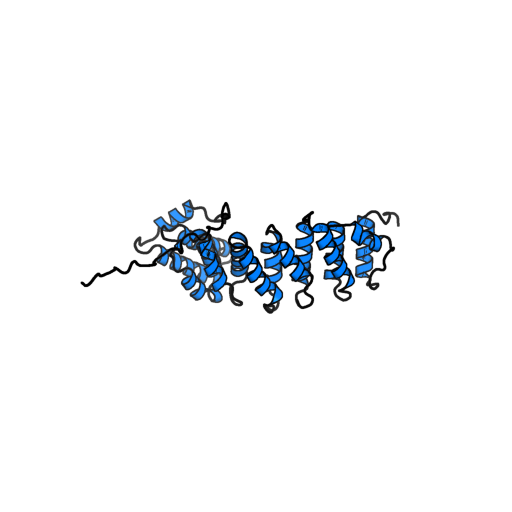17 O O . THR A 1 108 ? 4.204 5.051 21.561 1.00 89.88 108 THR A O 1
ATOM 820 N N . THR A 1 109 ? 2.217 5.539 22.485 1.00 92.88 109 THR A N 1
ATOM 821 C CA . THR A 1 109 ? 2.405 4.768 23.722 1.00 92.88 109 THR A CA 1
ATOM 822 C C . THR A 1 109 ? 2.016 3.301 23.576 1.00 92.88 109 THR A C 1
ATOM 824 O O . THR A 1 109 ? 2.640 2.461 24.218 1.00 92.88 109 THR A O 1
ATOM 827 N N . LEU A 1 110 ? 1.064 2.969 22.700 1.00 94.56 110 LEU A N 1
ATOM 828 C CA . LEU A 1 110 ? 0.592 1.613 22.394 1.00 94.56 110 LEU A CA 1
ATOM 829 C C . LEU A 1 110 ? 0.274 1.503 20.881 1.00 94.56 110 LEU A C 1
ATOM 831 O O . LEU A 1 110 ? -0.896 1.494 20.485 1.00 94.56 110 LEU A O 1
ATOM 835 N N . PRO A 1 111 ? 1.297 1.456 20.005 1.00 92.69 111 PRO A N 1
ATOM 836 C CA . PRO A 1 111 ? 1.102 1.416 18.558 1.00 92.69 111 PRO A CA 1
ATOM 837 C C . PRO A 1 111 ? 0.351 0.157 18.113 1.00 92.69 111 PRO A C 1
ATOM 839 O O . PRO A 1 111 ? -0.488 0.258 17.228 1.00 92.69 111 PRO A O 1
ATOM 842 N N . GLU A 1 112 ? 0.554 -0.989 18.771 1.00 92.62 112 GLU A N 1
ATOM 843 C CA . GLU A 1 112 ? -0.168 -2.235 18.476 1.00 92.62 112 GLU A CA 1
ATOM 844 C C . GLU A 1 112 ? -1.677 -2.105 18.722 1.00 92.62 112 GLU A C 1
ATOM 846 O O . GLU A 1 112 ? -2.478 -2.614 17.944 1.00 92.62 112 GLU A O 1
ATOM 851 N N . LEU A 1 113 ? -2.073 -1.395 19.786 1.00 95.81 113 LEU A N 1
ATOM 852 C CA . LEU A 1 113 ? -3.482 -1.092 20.049 1.00 95.81 113 LEU A CA 1
ATOM 853 C C . LEU A 1 113 ? -4.039 -0.173 18.964 1.00 95.81 113 LEU A C 1
ATOM 855 O O . LEU A 1 113 ? -5.125 -0.401 18.448 1.00 95.81 113 LEU A O 1
ATOM 859 N N . THR A 1 114 ? -3.285 0.871 18.631 1.00 96.38 114 THR A N 1
ATOM 860 C CA . THR A 1 114 ? -3.714 1.912 17.691 1.00 96.38 114 THR A CA 1
ATOM 861 C C . THR A 1 114 ? -3.888 1.357 16.275 1.00 96.38 114 THR A C 1
ATOM 863 O O . THR A 1 114 ? -4.853 1.697 15.593 1.00 96.38 114 THR A O 1
ATOM 866 N N . GLU A 1 115 ? -2.986 0.470 15.849 1.00 95.00 115 GLU A N 1
ATOM 867 C CA . GLU A 1 115 ? -3.076 -0.261 14.583 1.00 95.00 115 GLU A CA 1
ATOM 868 C C . GLU A 1 115 ? -4.365 -1.094 14.512 1.00 95.00 115 GLU A C 1
ATOM 870 O O . GLU A 1 115 ? -5.151 -0.930 13.577 1.00 95.00 115 GLU A O 1
ATOM 875 N N . GLU A 1 116 ? -4.652 -1.912 15.529 1.00 95.50 116 GLU A N 1
ATOM 876 C CA . GLU A 1 116 ? -5.881 -2.715 15.544 1.00 95.50 116 GLU A CA 1
ATOM 877 C C . GLU A 1 116 ? -7.150 -1.863 15.662 1.00 95.50 116 GLU A C 1
ATOM 879 O O . GLU A 1 116 ? -8.156 -2.176 15.020 1.00 95.50 116 GLU A O 1
ATOM 884 N N . LEU A 1 117 ? -7.115 -0.768 16.431 1.00 97.38 117 LEU A N 1
ATOM 885 C CA . LEU A 1 117 ? -8.246 0.157 16.557 1.00 97.38 117 LEU A CA 1
ATOM 886 C C . LEU A 1 117 ? -8.601 0.777 15.211 1.00 97.38 117 LEU A C 1
ATOM 888 O O . LEU A 1 117 ? -9.781 0.848 14.877 1.00 97.38 117 LEU A O 1
ATOM 892 N N . PHE A 1 118 ? -7.607 1.176 14.414 1.00 97.31 118 PHE A N 1
ATOM 893 C CA . PHE A 1 118 ? -7.863 1.709 13.079 1.00 97.31 118 PHE A CA 1
ATOM 894 C C . PHE A 1 118 ? -8.557 0.677 12.191 1.00 97.31 118 PHE A C 1
ATOM 896 O O . PHE A 1 118 ? -9.527 0.983 11.495 1.00 97.31 118 PHE A O 1
ATOM 903 N N . LEU A 1 119 ? -8.084 -0.566 12.227 1.00 95.69 119 LEU A N 1
ATOM 904 C CA . LEU A 1 119 ? -8.648 -1.629 11.413 1.00 95.69 119 LEU A CA 1
ATOM 905 C C . LEU A 1 119 ? -10.072 -2.017 11.858 1.00 95.69 119 LEU A C 1
ATOM 907 O O . LEU A 1 119 ? -10.907 -2.330 11.005 1.00 95.69 119 LEU A O 1
ATOM 911 N N . ALA A 1 120 ? -10.365 -1.980 13.161 1.00 95.19 120 ALA A N 1
ATOM 912 C CA . ALA A 1 120 ? -11.717 -2.141 13.697 1.00 95.19 120 ALA A CA 1
ATOM 913 C C . ALA A 1 120 ? -12.628 -0.965 13.311 1.00 95.19 120 ALA A C 1
ATOM 915 O O . ALA A 1 120 ? -13.730 -1.189 12.811 1.00 95.19 120 ALA A O 1
ATOM 916 N N . ALA A 1 121 ? -12.148 0.275 13.438 1.00 96.50 121 ALA A N 1
ATOM 917 C CA . ALA A 1 121 ? -12.872 1.470 13.012 1.00 96.50 121 ALA A CA 1
ATOM 918 C C . ALA A 1 121 ? -13.209 1.411 11.515 1.00 96.50 121 ALA A C 1
ATOM 920 O O . ALA A 1 121 ? -14.347 1.657 11.121 1.00 96.50 121 ALA A O 1
ATOM 921 N N . ARG A 1 122 ? -12.257 0.995 10.668 1.00 95.12 122 ARG A N 1
ATOM 922 C CA . ARG A 1 122 ? -12.466 0.800 9.223 1.00 95.12 122 ARG A CA 1
ATOM 923 C C . ARG A 1 122 ? -13.589 -0.190 8.920 1.00 95.12 122 ARG A C 1
ATOM 925 O O . ARG A 1 122 ? -14.355 0.031 7.985 1.00 95.12 122 ARG A O 1
ATOM 932 N N . GLN A 1 123 ? -13.677 -1.272 9.691 1.00 93.00 123 GLN A N 1
ATOM 933 C CA . GLN A 1 123 ? -14.747 -2.259 9.559 1.00 93.00 123 GLN A CA 1
ATOM 934 C C . GLN A 1 123 ? -16.101 -1.687 10.007 1.00 93.00 123 GLN A C 1
ATOM 936 O O . GLN A 1 123 ? -17.101 -1.915 9.332 1.00 93.00 123 GLN A O 1
ATOM 941 N N . ALA A 1 124 ? -16.129 -0.942 11.113 1.00 93.50 124 ALA A N 1
ATOM 942 C CA . ALA A 1 124 ? -17.353 -0.392 11.692 1.00 93.50 124 ALA A CA 1
ATOM 943 C C . ALA A 1 124 ? -17.938 0.784 10.890 1.00 93.50 124 ALA A C 1
ATOM 945 O O . ALA A 1 124 ? -19.150 0.887 10.726 1.00 93.50 124 ALA A O 1
ATOM 946 N N . MET A 1 125 ? -17.080 1.678 10.394 1.00 94.00 125 MET A N 1
ATOM 947 C CA . MET A 1 125 ? -17.479 2.950 9.781 1.00 94.00 125 MET A CA 1
ATOM 948 C C . MET A 1 125 ? -17.662 2.865 8.257 1.00 94.00 125 MET A C 1
ATOM 950 O O . MET A 1 125 ? -18.258 3.760 7.651 1.00 94.00 125 MET A O 1
ATOM 954 N N . GLY A 1 126 ? -17.129 1.825 7.604 1.00 91.31 126 GLY A N 1
ATOM 955 C CA . GLY A 1 126 ? -17.149 1.716 6.144 1.00 91.31 126 GLY A CA 1
ATOM 956 C C . GLY A 1 126 ? -16.497 2.937 5.487 1.00 91.31 126 GLY A C 1
ATOM 957 O O . GLY A 1 126 ? -15.404 3.336 5.873 1.00 91.31 126 GLY A O 1
ATOM 958 N N . SER A 1 127 ? -17.173 3.577 4.529 1.00 92.25 127 SER A N 1
ATOM 959 C CA . SER A 1 127 ? -16.654 4.772 3.840 1.00 92.25 127 SER A CA 1
ATOM 960 C C . SER A 1 127 ? -16.531 6.013 4.735 1.00 92.25 127 SER A C 1
ATOM 962 O O . SER A 1 127 ? -15.788 6.932 4.398 1.00 92.25 127 SER A O 1
ATOM 964 N N . GLN A 1 128 ? -17.220 6.059 5.882 1.00 93.56 128 GLN A N 1
ATOM 965 C CA . GLN A 1 128 ? -17.138 7.190 6.819 1.00 93.56 128 GLN A CA 1
ATOM 966 C C . GLN A 1 128 ? -15.784 7.260 7.544 1.00 93.56 128 GLN A C 1
ATOM 968 O O . GLN A 1 128 ? -15.505 8.237 8.231 1.00 93.56 128 GLN A O 1
ATOM 973 N N . ILE A 1 129 ? -14.920 6.256 7.368 1.00 95.62 129 ILE A N 1
ATOM 974 C CA . ILE A 1 129 ? -13.558 6.233 7.908 1.00 95.62 129 ILE A CA 1
ATOM 975 C C . ILE A 1 129 ? -12.615 7.244 7.232 1.00 95.62 129 ILE A C 1
ATOM 977 O O . ILE A 1 129 ? -11.569 7.562 7.789 1.00 95.62 129 ILE A O 1
ATOM 981 N N . VAL A 1 130 ? -12.936 7.737 6.026 1.00 95.81 130 VAL A N 1
ATOM 982 C CA . VAL A 1 130 ? -12.013 8.566 5.223 1.00 95.81 130 VAL A CA 1
ATOM 983 C C . VAL A 1 130 ? -11.540 9.822 5.973 1.00 95.81 130 VAL A C 1
ATOM 985 O O . VAL A 1 130 ? -10.325 9.999 6.079 1.00 95.81 130 VAL A O 1
ATOM 988 N N . PRO A 1 131 ? -12.420 10.653 6.574 1.00 96.44 131 PRO A N 1
ATOM 989 C CA . PRO A 1 131 ? -11.981 11.807 7.362 1.00 96.44 131 PRO A CA 1
ATOM 990 C C . PRO A 1 131 ? -11.067 11.425 8.533 1.00 96.44 131 PRO A C 1
ATOM 992 O O . PRO A 1 131 ? -10.083 12.117 8.789 1.00 96.44 131 PRO A O 1
ATOM 995 N N . LEU A 1 132 ? -11.348 10.298 9.195 1.00 96.25 132 LEU A N 1
ATOM 996 C CA . LEU A 1 132 ? -10.546 9.791 10.309 1.00 96.25 132 LEU A CA 1
ATOM 997 C C . LEU A 1 132 ? -9.150 9.343 9.851 1.00 96.25 132 LEU A C 1
ATOM 999 O O . LEU A 1 132 ? -8.144 9.671 10.473 1.00 96.25 132 LEU A O 1
ATOM 1003 N N . ALA A 1 133 ? -9.069 8.629 8.726 1.00 97.00 133 ALA A N 1
ATOM 1004 C CA . ALA A 1 133 ? -7.795 8.244 8.124 1.00 97.00 133 ALA A CA 1
ATOM 1005 C C . ALA A 1 133 ? -6.963 9.480 7.737 1.00 97.00 133 ALA A C 1
ATOM 1007 O O . ALA A 1 133 ? -5.753 9.499 7.947 1.00 97.00 133 ALA A O 1
ATOM 1008 N N . MET A 1 134 ? -7.603 10.536 7.223 1.00 96.00 134 MET A N 1
ATOM 1009 C CA . MET A 1 134 ? -6.919 11.788 6.889 1.00 96.00 134 MET A CA 1
ATOM 1010 C C . MET A 1 134 ? -6.424 12.552 8.125 1.00 96.00 134 MET A C 1
ATOM 1012 O O . MET A 1 134 ? -5.337 13.128 8.067 1.00 96.00 134 MET A O 1
ATOM 1016 N N . SER A 1 135 ? -7.195 12.585 9.220 1.00 95.00 135 SER A N 1
ATOM 1017 C CA . SER A 1 135 ? -6.818 13.316 10.444 1.00 95.00 135 SER A CA 1
ATOM 1018 C C . SER A 1 135 ? -5.675 12.637 11.205 1.00 95.00 135 SER A C 1
ATOM 1020 O O . SER A 1 135 ? -4.849 13.318 11.832 1.00 95.00 135 SER A O 1
ATOM 1022 N N . LEU A 1 136 ? -5.603 11.306 11.113 1.00 94.88 136 LEU A N 1
ATOM 1023 C CA . LEU A 1 136 ? -4.624 10.465 11.796 1.00 94.88 136 LEU A CA 1
ATOM 1024 C C . LEU A 1 136 ? -3.406 10.087 10.930 1.00 94.88 136 LEU A C 1
ATOM 1026 O O . LEU A 1 136 ? -2.420 9.606 11.489 1.00 94.88 136 LEU A O 1
ATOM 1030 N N . ASP A 1 137 ? -3.401 10.330 9.610 1.00 94.88 137 ASP A N 1
ATOM 1031 C CA . ASP A 1 137 ? -2.201 10.195 8.758 1.00 94.88 137 ASP A CA 1
ATOM 1032 C C . ASP A 1 137 ? -1.199 11.319 9.058 1.00 94.88 137 ASP A C 1
ATOM 1034 O O . ASP A 1 137 ? -1.133 12.357 8.390 1.00 94.88 137 ASP A O 1
ATOM 1038 N N . ARG A 1 138 ? -0.414 11.110 10.115 1.00 91.50 138 ARG A N 1
ATOM 1039 C CA . ARG A 1 138 ? 0.605 12.037 10.599 1.00 91.50 138 ARG A CA 1
ATOM 1040 C C . ARG A 1 138 ? 1.975 11.398 10.528 1.00 91.50 138 ARG A C 1
ATOM 1042 O O . ARG A 1 138 ? 2.131 10.179 10.524 1.00 91.50 138 ARG A O 1
ATOM 1049 N N . TRP A 1 139 ? 2.989 12.258 10.534 1.00 89.38 139 TRP A N 1
ATOM 1050 C CA . TRP A 1 139 ? 4.387 11.842 10.547 1.00 89.38 139 TRP A CA 1
ATOM 1051 C C . TRP A 1 139 ? 4.667 10.794 11.626 1.00 89.38 139 TRP A C 1
ATOM 1053 O O . TRP A 1 139 ? 5.352 9.818 11.347 1.00 89.38 139 TRP A O 1
ATOM 1063 N N . ASP A 1 140 ? 4.157 11.006 12.842 1.00 89.06 140 ASP A N 1
ATOM 1064 C CA . ASP A 1 140 ? 4.374 10.205 14.049 1.00 89.06 140 ASP A CA 1
ATOM 1065 C C . ASP A 1 140 ? 3.423 9.030 14.248 1.00 89.06 140 ASP A C 1
ATOM 1067 O O . ASP A 1 140 ? 3.614 8.276 15.202 1.00 89.06 140 ASP A O 1
ATOM 1071 N N . SER A 1 141 ? 2.489 8.812 13.328 1.00 93.00 141 SER A N 1
ATOM 1072 C CA . SER A 1 141 ? 1.608 7.650 13.374 1.00 93.00 141 SER A CA 1
ATOM 1073 C C . SER A 1 141 ? 2.373 6.344 13.116 1.00 93.00 141 SER A C 1
ATOM 1075 O O . SER A 1 141 ? 3.377 6.345 12.384 1.00 93.00 141 SER A O 1
ATOM 1077 N N . PRO A 1 142 ? 1.925 5.216 13.702 1.00 93.06 142 PRO A N 1
ATOM 1078 C CA . PRO A 1 142 ? 2.541 3.914 13.480 1.00 93.06 142 PRO A CA 1
ATOM 1079 C C . PRO A 1 142 ? 2.619 3.561 11.992 1.00 93.06 142 PRO A C 1
ATOM 1081 O O . PRO A 1 142 ? 1.683 3.791 11.225 1.00 93.06 142 PRO A O 1
ATOM 1084 N N . ARG A 1 143 ? 3.753 2.992 11.563 1.00 93.12 143 ARG A N 1
ATOM 1085 C CA . ARG A 1 143 ? 4.036 2.742 10.140 1.00 93.12 143 ARG A CA 1
ATOM 1086 C C . ARG A 1 143 ? 2.960 1.874 9.484 1.00 93.12 143 ARG A C 1
ATOM 1088 O O . ARG A 1 143 ? 2.519 2.216 8.391 1.00 93.12 143 ARG A O 1
ATOM 1095 N N . ARG A 1 144 ? 2.553 0.768 10.126 1.00 92.88 144 ARG A N 1
ATOM 1096 C CA . ARG A 1 144 ? 1.544 -0.138 9.553 1.00 92.88 144 ARG A CA 1
ATOM 1097 C C . ARG A 1 144 ? 0.167 0.509 9.504 1.00 92.88 144 ARG A C 1
ATOM 1099 O O . ARG A 1 144 ? -0.443 0.493 8.442 1.00 92.88 144 ARG A O 1
ATOM 1106 N N . MET A 1 145 ? -0.215 1.227 10.559 1.00 95.06 145 MET A N 1
ATOM 1107 C CA . MET A 1 145 ? -1.437 2.034 10.571 1.00 95.06 145 MET A CA 1
ATOM 1108 C C . MET A 1 145 ? -1.500 3.006 9.381 1.00 95.06 145 MET A C 1
ATOM 1110 O O . MET A 1 145 ? -2.531 3.107 8.725 1.00 95.06 145 MET A O 1
ATOM 1114 N N . ARG A 1 146 ? -0.393 3.689 9.049 1.00 96.00 146 ARG A N 1
ATOM 1115 C CA . ARG A 1 146 ? -0.347 4.580 7.875 1.00 96.00 146 ARG A CA 1
ATOM 1116 C C . ARG A 1 146 ? -0.557 3.815 6.568 1.00 96.00 146 ARG A C 1
ATOM 1118 O O . ARG A 1 146 ? -1.333 4.264 5.732 1.00 96.00 146 ARG A O 1
ATOM 1125 N N . VAL A 1 147 ? 0.080 2.656 6.383 1.00 96.31 147 VAL A N 1
ATOM 1126 C CA . VAL A 1 147 ? -0.162 1.808 5.197 1.00 96.31 147 VAL A CA 1
ATOM 1127 C C . VAL A 1 147 ? -1.649 1.456 5.085 1.00 96.31 147 VAL A C 1
ATOM 1129 O O . VAL A 1 147 ? -2.241 1.667 4.025 1.00 96.31 147 VAL A O 1
ATOM 1132 N N . ASP A 1 148 ? -2.277 1.034 6.184 1.00 95.81 148 ASP A N 1
ATOM 1133 C CA . ASP A 1 148 ? -3.708 0.721 6.226 1.00 95.81 148 ASP A CA 1
ATOM 1134 C C . ASP A 1 148 ? -4.594 1.937 5.932 1.00 95.81 148 ASP A C 1
ATOM 1136 O O . ASP A 1 148 ? -5.591 1.811 5.215 1.00 95.81 148 ASP A O 1
ATOM 1140 N N . MET A 1 149 ? -4.238 3.127 6.426 1.00 97.25 149 MET A N 1
ATOM 1141 C CA . MET A 1 149 ? -4.924 4.379 6.084 1.00 97.25 149 MET A CA 1
ATOM 1142 C C . MET A 1 149 ? -4.873 4.637 4.588 1.00 97.25 149 MET A C 1
ATOM 1144 O O . MET A 1 149 ? -5.911 4.869 3.980 1.00 97.25 149 MET A O 1
ATOM 1148 N N . HIS A 1 150 ? -3.699 4.539 3.966 1.00 97.38 150 HIS A N 1
ATOM 1149 C CA . HIS A 1 150 ? -3.577 4.754 2.528 1.00 97.38 150 HIS A CA 1
ATOM 1150 C C . HIS A 1 150 ? -4.358 3.710 1.723 1.00 97.38 150 HIS A C 1
ATOM 1152 O O . HIS A 1 150 ? -5.036 4.090 0.771 1.00 97.38 150 HIS A O 1
ATOM 1158 N N . GLN A 1 151 ? -4.348 2.430 2.112 1.00 95.88 151 GLN A N 1
ATOM 1159 C CA . GLN A 1 151 ? -5.212 1.416 1.485 1.00 95.88 151 GLN A CA 1
ATOM 1160 C C . GLN A 1 151 ? -6.689 1.794 1.579 1.00 95.88 151 GLN A C 1
ATOM 1162 O O . GLN A 1 151 ? -7.431 1.663 0.610 1.00 95.88 151 GLN A O 1
ATOM 1167 N N . THR A 1 152 ? -7.098 2.304 2.736 1.00 95.56 152 THR A N 1
ATOM 1168 C CA . THR A 1 152 ? -8.471 2.736 3.001 1.00 95.56 152 THR A CA 1
ATOM 1169 C C . THR A 1 152 ? -8.859 3.936 2.144 1.00 95.56 152 THR A C 1
ATOM 1171 O O . THR A 1 152 ? -9.923 3.927 1.529 1.00 95.56 152 THR A O 1
ATOM 1174 N N . LEU A 1 153 ? -7.983 4.941 2.060 1.00 96.19 153 LEU A N 1
ATOM 1175 C CA . LEU A 1 153 ? -8.194 6.117 1.225 1.00 96.19 153 LEU A CA 1
ATOM 1176 C C . LEU A 1 153 ? -8.319 5.710 -0.240 1.00 96.19 153 LEU A C 1
ATOM 1178 O O . LEU A 1 153 ? -9.313 6.035 -0.863 1.00 96.19 153 LEU A O 1
ATOM 1182 N N . TRP A 1 154 ? -7.383 4.925 -0.774 1.00 95.50 154 TRP A N 1
ATOM 1183 C CA . TRP A 1 154 ? -7.462 4.471 -2.163 1.00 95.50 154 TRP A CA 1
ATOM 1184 C C . TRP A 1 154 ? -8.712 3.647 -2.470 1.00 95.50 154 TRP A C 1
ATOM 1186 O O . TRP A 1 154 ? -9.246 3.751 -3.572 1.00 95.50 154 TRP A O 1
ATOM 1196 N N . ALA A 1 155 ? -9.184 2.845 -1.515 1.00 93.06 155 ALA A N 1
ATOM 1197 C CA . ALA A 1 155 ? -10.356 2.013 -1.722 1.00 93.06 155 ALA A CA 1
ATOM 1198 C C . ALA A 1 155 ? -11.667 2.818 -1.736 1.00 93.06 155 ALA A C 1
ATOM 1200 O O . ALA A 1 155 ? -12.553 2.513 -2.531 1.00 93.06 155 ALA A O 1
ATOM 1201 N N . TYR A 1 156 ? -11.803 3.837 -0.880 1.00 92.94 156 TYR A N 1
ATOM 1202 C CA . TYR A 1 156 ? -13.043 4.617 -0.762 1.00 92.94 156 TYR A CA 1
ATOM 1203 C C . TYR A 1 156 ? -13.037 5.940 -1.540 1.00 92.94 156 TYR A C 1
ATOM 1205 O O . TYR A 1 156 ? -14.086 6.355 -2.027 1.00 92.94 156 TYR A O 1
ATOM 1213 N N . ASP A 1 157 ? -11.881 6.589 -1.674 1.00 92.94 157 ASP A N 1
ATOM 1214 C CA . ASP A 1 157 ? -11.684 7.845 -2.400 1.00 92.94 157 ASP A CA 1
ATOM 1215 C C . ASP A 1 157 ? -10.295 7.869 -3.082 1.00 92.94 157 ASP A C 1
ATOM 1217 O O . ASP A 1 157 ? -9.311 8.348 -2.510 1.00 92.94 157 ASP A O 1
ATOM 1221 N N . PRO A 1 158 ? -10.177 7.360 -4.324 1.00 92.00 158 PRO A N 1
ATOM 1222 C CA . PRO A 1 158 ? -8.903 7.307 -5.042 1.00 92.00 158 PRO A CA 1
ATOM 1223 C C . PRO A 1 158 ? -8.228 8.669 -5.257 1.00 92.00 158 PRO A C 1
ATOM 1225 O O . PRO A 1 158 ? -7.002 8.725 -5.377 1.00 92.00 158 PRO A O 1
ATOM 1228 N N . ILE A 1 159 ? -8.994 9.765 -5.309 1.00 92.50 159 ILE A N 1
ATOM 1229 C CA . ILE A 1 159 ? -8.441 11.113 -5.495 1.00 92.50 159 ILE A CA 1
ATOM 1230 C C . ILE A 1 159 ? -7.733 11.539 -4.209 1.00 92.50 159 ILE A C 1
ATOM 1232 O O . ILE A 1 159 ? -6.564 11.940 -4.252 1.00 92.50 159 ILE A O 1
ATOM 1236 N N . GLU A 1 160 ? -8.394 11.387 -3.060 1.00 93.81 160 GLU A N 1
ATOM 1237 C CA . GLU A 1 160 ? -7.766 11.642 -1.761 1.00 93.81 160 GLU A CA 1
ATOM 1238 C C . GLU A 1 160 ? -6.638 10.647 -1.467 1.00 93.81 160 GLU A C 1
ATOM 1240 O O . GLU A 1 160 ? -5.560 11.046 -1.020 1.00 93.81 160 GLU A O 1
ATOM 1245 N N . GLY A 1 161 ? -6.814 9.372 -1.823 1.00 95.62 161 GLY A N 1
ATOM 1246 C CA . GLY A 1 161 ? -5.774 8.345 -1.756 1.00 95.62 161 GLY A CA 1
ATOM 1247 C C . GLY A 1 161 ? -4.516 8.748 -2.520 1.00 95.62 161 GLY A C 1
ATOM 1248 O O . GLY A 1 161 ? -3.409 8.696 -1.965 1.00 95.62 161 GLY A O 1
ATOM 1249 N N . ARG A 1 162 ? -4.665 9.244 -3.754 1.00 95.69 162 ARG A N 1
ATOM 1250 C CA . ARG A 1 162 ? -3.557 9.799 -4.538 1.00 95.69 162 ARG A CA 1
ATOM 1251 C C . ARG A 1 162 ? -2.939 11.014 -3.857 1.00 95.69 162 ARG A C 1
ATOM 1253 O O . ARG A 1 162 ? -1.716 11.057 -3.715 1.00 95.69 162 ARG A O 1
ATOM 1260 N N . ASN A 1 163 ? -3.738 11.997 -3.448 1.00 95.31 163 ASN A N 1
ATOM 1261 C CA . ASN A 1 163 ? -3.241 13.247 -2.865 1.00 95.31 163 ASN A CA 1
ATOM 1262 C C . ASN A 1 163 ? -2.458 13.005 -1.567 1.00 95.31 163 ASN A C 1
ATOM 1264 O O . ASN A 1 163 ? -1.342 13.520 -1.411 1.00 95.31 163 ASN A O 1
ATOM 1268 N N . ALA A 1 164 ? -3.002 12.178 -0.674 1.00 95.94 164 ALA A N 1
ATOM 1269 C CA . ALA A 1 164 ? -2.351 11.770 0.561 1.00 95.94 164 ALA A CA 1
ATOM 1270 C C . ALA A 1 164 ? -1.060 10.999 0.265 1.00 95.94 164 ALA A C 1
ATOM 1272 O O . ALA A 1 164 ? 0.003 11.355 0.773 1.00 95.94 164 ALA A O 1
ATOM 1273 N N . SER A 1 165 ? -1.108 9.988 -0.609 1.00 95.94 165 SER A N 1
ATOM 1274 C CA . SER A 1 165 ? 0.077 9.180 -0.939 1.00 95.94 165 SER A CA 1
ATOM 1275 C C . SER A 1 165 ? 1.181 10.031 -1.563 1.00 95.94 165 SER A C 1
ATOM 1277 O O . SER A 1 165 ? 2.347 9.919 -1.193 1.00 95.94 165 SER A O 1
ATOM 1279 N N . ARG A 1 166 ? 0.818 10.960 -2.453 1.00 95.12 166 ARG A N 1
ATOM 1280 C CA . ARG A 1 166 ? 1.750 11.914 -3.061 1.00 95.12 166 ARG A CA 1
ATOM 1281 C C . ARG A 1 166 ? 2.426 12.800 -2.018 1.00 95.12 166 ARG A C 1
ATOM 1283 O O . ARG A 1 166 ? 3.626 13.060 -2.124 1.00 95.12 166 ARG A O 1
ATOM 1290 N N . ARG A 1 167 ? 1.684 13.268 -1.007 1.00 93.69 167 ARG A N 1
ATOM 1291 C CA . ARG A 1 167 ? 2.241 14.050 0.107 1.00 93.69 167 ARG A CA 1
ATOM 1292 C C . ARG A 1 167 ? 3.327 13.256 0.835 1.00 93.69 167 ARG A C 1
ATOM 1294 O O . ARG A 1 167 ? 4.418 13.795 0.999 1.00 93.69 167 ARG A O 1
ATOM 1301 N N . VAL A 1 168 ? 3.071 11.996 1.183 1.00 92.88 168 VAL A N 1
ATOM 1302 C CA . VAL A 1 168 ? 4.053 11.141 1.878 1.00 92.88 168 VAL A CA 1
ATOM 1303 C C . VAL A 1 168 ? 5.256 10.825 0.994 1.00 92.88 168 VAL A C 1
ATOM 1305 O O . VAL A 1 168 ? 6.406 10.952 1.412 1.00 92.88 168 VAL A O 1
ATOM 1308 N N . LEU A 1 169 ? 5.014 10.450 -0.260 1.00 92.00 169 LEU A N 1
ATOM 1309 C CA . LEU A 1 169 ? 6.081 10.019 -1.156 1.00 92.00 169 LEU A CA 1
ATOM 1310 C C . LEU A 1 169 ? 7.013 11.176 -1.518 1.00 92.00 169 LEU A C 1
ATOM 1312 O O . LEU A 1 169 ? 8.227 11.019 -1.413 1.00 92.00 169 LEU A O 1
ATOM 1316 N N . ILE A 1 170 ? 6.462 12.340 -1.871 1.00 89.12 170 ILE A N 1
ATOM 1317 C CA . ILE A 1 170 ? 7.219 13.439 -2.491 1.00 89.12 170 ILE A CA 1
ATOM 1318 C C . ILE A 1 170 ? 7.544 14.570 -1.517 1.00 89.12 170 ILE A C 1
ATOM 1320 O O . ILE A 1 170 ? 8.649 15.107 -1.558 1.00 89.12 170 ILE A O 1
ATOM 1324 N N . LYS A 1 171 ? 6.596 14.968 -0.664 1.00 88.44 171 LYS A N 1
ATOM 1325 C CA . LYS A 1 171 ? 6.740 16.174 0.171 1.00 88.44 171 LYS A CA 1
ATOM 1326 C C . LYS A 1 171 ? 7.301 15.870 1.554 1.00 88.44 171 LYS A C 1
ATOM 1328 O O . LYS A 1 171 ? 8.024 16.684 2.122 1.00 88.44 171 LYS A O 1
ATOM 1333 N N . GLU A 1 172 ? 6.932 14.728 2.112 1.00 89.19 172 GLU A N 1
ATOM 1334 C CA . GLU A 1 172 ? 7.354 14.329 3.444 1.00 89.19 172 GLU A CA 1
ATOM 1335 C C . GLU A 1 172 ? 8.837 13.934 3.432 1.00 89.19 172 GLU A C 1
ATOM 1337 O O . GLU A 1 172 ? 9.296 13.161 2.578 1.00 89.19 172 GLU A O 1
ATOM 1342 N N . LYS A 1 173 ? 9.605 14.485 4.380 1.00 85.50 173 LYS A N 1
ATOM 1343 C CA . LYS A 1 173 ? 11.008 14.102 4.580 1.00 85.50 173 LYS A CA 1
ATOM 1344 C C . LYS A 1 173 ? 11.078 12.624 4.942 1.00 85.50 173 LYS A C 1
ATOM 1346 O O . LYS A 1 173 ? 10.129 12.065 5.455 1.00 85.50 173 LYS A O 1
ATOM 1351 N N . SER A 1 174 ? 12.197 11.976 4.686 1.00 76.81 174 SER A N 1
ATOM 1352 C CA . SER A 1 174 ? 12.376 10.569 5.042 1.00 76.81 174 SER A CA 1
ATOM 1353 C C . SER A 1 174 ? 12.761 10.432 6.513 1.00 76.81 174 SER A C 1
ATOM 1355 O O . SER A 1 174 ? 13.601 11.188 7.005 1.00 76.81 174 SER A O 1
ATOM 1357 N N . ARG A 1 175 ? 12.172 9.469 7.232 1.00 76.44 175 ARG A N 1
ATOM 1358 C CA . ARG A 1 175 ? 12.730 9.014 8.519 1.00 76.44 175 ARG A CA 1
ATOM 1359 C C . ARG A 1 175 ? 13.964 8.180 8.203 1.00 76.44 175 ARG A C 1
ATOM 1361 O O . ARG A 1 175 ? 13.913 7.371 7.278 1.00 76.44 175 ARG A O 1
ATOM 1368 N N . SER A 1 176 ? 15.042 8.353 8.968 1.00 68.56 176 SER A N 1
ATOM 1369 C CA . SER A 1 176 ? 16.219 7.486 8.840 1.00 68.56 176 SER A CA 1
ATOM 1370 C C . SER A 1 176 ? 15.781 6.017 8.878 1.00 68.56 176 SER A C 1
ATOM 1372 O O . SER A 1 176 ? 15.063 5.617 9.795 1.00 68.56 176 SER A O 1
ATOM 1374 N N . ASN A 1 177 ? 16.162 5.246 7.857 1.00 67.12 177 ASN A N 1
ATOM 1375 C CA . ASN A 1 177 ? 15.868 3.816 7.711 1.00 67.12 177 ASN A CA 1
ATOM 1376 C C . ASN A 1 177 ? 14.376 3.417 7.685 1.00 67.12 177 ASN A C 1
ATOM 1378 O O . ASN A 1 177 ? 14.060 2.252 7.923 1.00 67.12 177 ASN A O 1
ATOM 1382 N N . SER A 1 178 ? 13.440 4.330 7.403 1.00 79.06 178 SER A N 1
ATOM 1383 C CA . SER A 1 178 ? 12.027 3.947 7.274 1.00 79.06 178 SER A CA 1
ATOM 1384 C C . SER A 1 178 ? 11.715 3.412 5.875 1.00 79.06 178 SER A C 1
ATOM 1386 O O . SER A 1 178 ? 11.869 4.152 4.906 1.00 79.06 178 SER A O 1
ATOM 1388 N N . PRO A 1 179 ? 11.187 2.183 5.743 1.00 88.62 179 PRO A N 1
ATOM 1389 C CA . PRO A 1 179 ? 10.755 1.641 4.457 1.00 88.62 179 PRO A CA 1
ATOM 1390 C C . PRO A 1 179 ? 9.353 2.118 4.040 1.00 88.62 179 PRO A C 1
ATOM 1392 O O . PRO A 1 179 ? 8.823 1.613 3.055 1.00 88.62 179 PRO A O 1
ATOM 1395 N N . LEU A 1 180 ? 8.731 3.066 4.762 1.00 91.38 180 LEU A N 1
ATOM 1396 C CA . LEU A 1 180 ? 7.329 3.461 4.556 1.00 91.38 180 LEU A CA 1
ATOM 1397 C C . LEU A 1 180 ? 7.012 3.808 3.095 1.00 91.38 180 LEU A C 1
ATOM 1399 O O . LEU A 1 180 ? 5.999 3.357 2.581 1.00 91.38 180 LEU A O 1
ATOM 1403 N N . LYS A 1 181 ? 7.858 4.586 2.409 1.00 92.19 181 LYS A N 1
ATOM 1404 C CA . LYS A 1 181 ? 7.588 4.989 1.018 1.00 92.19 181 LYS A CA 1
ATOM 1405 C C . LYS A 1 181 ? 7.566 3.788 0.071 1.00 92.19 181 LYS A C 1
ATOM 1407 O O . LYS A 1 181 ? 6.667 3.678 -0.758 1.00 92.19 181 LYS A O 1
ATOM 1412 N N . ALA A 1 182 ? 8.519 2.871 0.228 1.00 90.88 182 ALA A N 1
ATOM 1413 C CA . ALA A 1 182 ? 8.562 1.627 -0.535 1.00 90.88 182 ALA A CA 1
ATOM 1414 C C . ALA A 1 182 ? 7.376 0.706 -0.193 1.00 90.88 182 ALA A C 1
ATOM 1416 O O . ALA A 1 182 ? 6.757 0.155 -1.099 1.00 90.88 182 ALA A O 1
ATOM 1417 N N . GLU A 1 183 ? 7.012 0.588 1.090 1.00 93.12 183 GLU A N 1
ATOM 1418 C CA . GLU A 1 183 ? 5.827 -0.159 1.538 1.00 93.12 183 GLU A CA 1
ATOM 1419 C C . GLU A 1 183 ? 4.540 0.426 0.945 1.00 93.12 183 GLU A C 1
ATOM 1421 O O . GLU A 1 183 ? 3.736 -0.325 0.408 1.00 93.12 183 GLU A O 1
ATOM 1426 N N . LEU A 1 184 ? 4.366 1.752 0.945 1.00 95.19 184 LEU A N 1
ATOM 1427 C CA . LEU A 1 184 ? 3.203 2.405 0.337 1.00 95.19 184 LEU A CA 1
ATOM 1428 C C . LEU A 1 184 ? 3.095 2.117 -1.161 1.00 95.19 184 LEU A C 1
ATOM 1430 O O . LEU A 1 184 ? 2.006 1.860 -1.671 1.00 95.19 184 LEU A O 1
ATOM 1434 N N . ILE A 1 185 ? 4.213 2.134 -1.883 1.00 95.38 185 ILE A N 1
ATOM 1435 C CA . ILE A 1 185 ? 4.207 1.801 -3.309 1.00 95.38 185 ILE A CA 1
ATOM 1436 C C . ILE A 1 185 ? 3.825 0.336 -3.506 1.00 95.38 185 ILE A C 1
ATOM 1438 O O . ILE A 1 185 ? 2.892 0.052 -4.253 1.00 95.38 185 ILE A O 1
ATOM 1442 N N . ARG A 1 186 ? 4.513 -0.576 -2.816 1.00 94.25 186 ARG A N 1
ATOM 1443 C CA . ARG A 1 186 ? 4.370 -2.022 -3.002 1.00 94.25 186 ARG A CA 1
ATOM 1444 C C . ARG A 1 186 ? 3.026 -2.556 -2.518 1.00 94.25 186 ARG A C 1
ATOM 1446 O O . ARG A 1 186 ? 2.414 -3.345 -3.218 1.00 94.25 186 ARG A O 1
ATOM 1453 N N . GLU A 1 187 ? 2.590 -2.153 -1.331 1.00 94.62 187 GLU A N 1
ATOM 1454 C CA . GLU A 1 187 ? 1.437 -2.733 -0.625 1.00 94.62 187 GLU A CA 1
ATOM 1455 C C . GLU A 1 187 ? 0.147 -1.936 -0.846 1.00 94.62 187 GLU A C 1
ATOM 1457 O O . GLU A 1 187 ? -0.936 -2.413 -0.501 1.00 94.62 187 GLU A O 1
ATOM 1462 N N . VAL A 1 188 ? 0.238 -0.726 -1.411 1.00 95.56 188 VAL A N 1
ATOM 1463 C CA . VAL A 1 188 ? -0.934 0.114 -1.681 1.00 95.56 188 VAL A CA 1
ATOM 1464 C C . VAL A 1 188 ? -1.044 0.428 -3.160 1.00 95.56 188 VAL A C 1
ATOM 1466 O O . VAL A 1 188 ? -1.928 -0.110 -3.821 1.00 95.56 188 VAL A O 1
ATOM 1469 N N . ILE A 1 189 ? -0.161 1.277 -3.686 1.00 95.69 189 ILE A N 1
ATOM 1470 C CA . ILE A 1 189 ? -0.343 1.928 -4.995 1.00 95.69 189 ILE A CA 1
ATOM 1471 C C . ILE A 1 189 ? -0.214 0.928 -6.149 1.00 95.69 189 ILE A C 1
ATOM 1473 O O . ILE A 1 189 ? -0.983 1.002 -7.108 1.00 95.69 189 ILE A O 1
ATOM 1477 N N . ALA A 1 190 ? 0.711 -0.032 -6.055 1.00 93.62 190 ALA A N 1
ATOM 1478 C CA . ALA A 1 190 ? 0.930 -1.052 -7.081 1.00 93.62 190 ALA A CA 1
ATOM 1479 C C . ALA A 1 190 ? -0.349 -1.846 -7.394 1.00 93.62 190 ALA A C 1
ATOM 1481 O O . ALA A 1 190 ? -0.602 -2.165 -8.557 1.00 93.62 190 ALA A O 1
ATOM 1482 N N . HIS A 1 191 ? -1.184 -2.082 -6.379 1.00 91.12 191 HIS A N 1
ATOM 1483 C CA . HIS A 1 191 ? -2.424 -2.849 -6.482 1.00 91.12 191 HIS A CA 1
ATOM 1484 C C . HIS A 1 191 ? -3.644 -2.018 -6.915 1.00 91.12 191 HIS A C 1
ATOM 1486 O O . HIS A 1 191 ? -4.683 -2.597 -7.226 1.00 91.12 191 HIS A O 1
ATOM 1492 N N . GLN A 1 192 ? -3.550 -0.682 -6.964 1.00 91.19 192 GLN A N 1
ATOM 1493 C CA . GLN A 1 192 ? -4.707 0.165 -7.279 1.00 91.19 192 GLN A CA 1
ATOM 1494 C C . GLN A 1 192 ? -4.959 0.242 -8.782 1.00 91.19 192 GLN A C 1
ATOM 1496 O O . GLN A 1 192 ? -4.072 0.682 -9.512 1.00 91.19 192 GLN A O 1
ATOM 1501 N N . PRO A 1 193 ? -6.138 -0.121 -9.300 1.00 83.81 193 PRO A N 1
ATOM 1502 C CA . PRO A 1 193 ? -6.419 0.017 -10.722 1.00 83.81 193 PRO A CA 1
ATOM 1503 C C . PRO A 1 193 ? -6.503 1.495 -11.142 1.00 83.81 193 PRO A C 1
ATOM 1505 O O . PRO A 1 193 ? -6.750 2.388 -10.336 1.00 83.81 193 PRO A O 1
ATOM 1508 N N . GLY A 1 194 ? -6.321 1.752 -12.437 1.00 86.69 194 GLY A N 1
ATOM 1509 C CA . GLY A 1 194 ? -6.626 3.053 -13.037 1.00 86.69 194 GLY A CA 1
ATOM 1510 C C . GLY A 1 194 ? -5.449 4.017 -13.207 1.00 86.69 194 GLY A C 1
ATOM 1511 O O . GLY A 1 194 ? -4.295 3.723 -12.879 1.00 86.69 194 GLY A O 1
ATOM 1512 N N . MET A 1 195 ? -5.778 5.175 -13.788 1.00 88.69 195 MET A N 1
ATOM 1513 C CA . MET A 1 195 ? -4.814 6.187 -14.233 1.00 88.69 195 MET A CA 1
ATOM 1514 C C . MET A 1 195 ? -4.196 6.979 -13.079 1.00 88.69 195 MET A C 1
ATOM 1516 O O . MET A 1 195 ? -3.039 7.366 -13.182 1.00 88.69 195 MET A O 1
ATOM 1520 N N . GLU A 1 196 ? -4.916 7.183 -11.973 1.00 91.62 196 GLU A N 1
ATOM 1521 C CA . GLU A 1 196 ? -4.409 7.955 -10.827 1.00 91.62 196 GLU A CA 1
ATOM 1522 C C . GLU A 1 196 ? -3.179 7.301 -10.187 1.00 91.62 196 GLU A C 1
ATOM 1524 O O . GLU A 1 196 ? -2.185 7.970 -9.894 1.00 91.62 196 GLU A O 1
ATOM 1529 N N . ALA A 1 197 ? -3.220 5.976 -10.020 1.00 94.19 197 ALA A N 1
ATOM 1530 C CA . ALA A 1 197 ? -2.096 5.204 -9.506 1.00 94.19 197 ALA A CA 1
ATOM 1531 C C . ALA A 1 197 ? -0.922 5.201 -10.494 1.00 94.19 197 ALA A C 1
ATOM 1533 O O . ALA A 1 197 ? 0.216 5.427 -10.094 1.00 94.19 197 ALA A O 1
ATOM 1534 N N . GLU A 1 198 ? -1.189 5.016 -11.791 1.00 94.19 198 GLU A N 1
ATOM 1535 C CA . GLU A 1 198 ? -0.153 5.061 -12.833 1.00 94.19 198 GLU A CA 1
ATOM 1536 C C . GLU A 1 198 ? 0.536 6.433 -12.898 1.00 94.19 198 GLU A C 1
ATOM 1538 O O . GLU A 1 198 ? 1.764 6.506 -12.924 1.00 94.19 198 GLU A O 1
ATOM 1543 N N . ALA A 1 199 ? -0.239 7.519 -12.857 1.00 93.19 199 ALA A N 1
ATOM 1544 C CA . ALA A 1 199 ? 0.280 8.880 -12.865 1.00 93.19 199 ALA A CA 1
ATOM 1545 C C . ALA A 1 199 ? 1.156 9.160 -11.637 1.00 93.19 199 ALA A C 1
ATOM 1547 O O . ALA A 1 199 ? 2.224 9.753 -11.772 1.00 93.19 199 ALA A O 1
ATOM 1548 N N . LEU A 1 200 ? 0.736 8.707 -10.451 1.00 95.75 200 LEU A N 1
ATOM 1549 C CA . LEU A 1 200 ? 1.536 8.855 -9.237 1.00 95.75 200 LEU A CA 1
ATOM 1550 C C . LEU A 1 200 ? 2.828 8.027 -9.295 1.00 95.75 200 LEU A C 1
ATOM 1552 O O . LEU A 1 200 ? 3.885 8.526 -8.917 1.00 95.75 200 LEU A O 1
ATOM 1556 N N . LEU A 1 201 ? 2.771 6.786 -9.784 1.00 95.88 201 LEU A N 1
ATOM 1557 C CA . LEU A 1 201 ? 3.962 5.946 -9.938 1.00 95.88 201 LEU A CA 1
ATOM 1558 C C . LEU A 1 201 ? 4.958 6.556 -10.934 1.00 95.88 201 LEU A C 1
ATOM 1560 O O . LEU A 1 201 ? 6.157 6.556 -10.660 1.00 95.88 201 LEU A O 1
ATOM 1564 N N . LEU A 1 202 ? 4.478 7.116 -12.050 1.00 94.75 202 LEU A N 1
ATOM 1565 C CA . LEU A 1 202 ? 5.316 7.852 -13.002 1.00 94.75 202 LEU A CA 1
ATOM 1566 C C . LEU A 1 202 ? 5.971 9.069 -12.345 1.00 94.75 202 LEU A C 1
ATOM 1568 O O . LEU A 1 202 ? 7.182 9.242 -12.462 1.00 94.75 202 LEU A O 1
ATOM 1572 N N . GLU A 1 203 ? 5.198 9.865 -11.604 1.00 94.31 203 GLU A N 1
ATOM 1573 C CA . GLU A 1 203 ? 5.713 11.036 -10.890 1.00 94.31 203 GLU A CA 1
ATOM 1574 C C . GLU A 1 203 ? 6.826 10.649 -9.900 1.00 94.31 203 GLU A C 1
ATOM 1576 O O . GLU A 1 203 ? 7.877 11.289 -9.846 1.00 94.31 203 GLU A O 1
ATOM 1581 N N . VAL A 1 204 ? 6.632 9.561 -9.149 1.00 93.94 204 VAL A N 1
ATOM 1582 C CA . VAL A 1 204 ? 7.635 9.040 -8.211 1.00 93.94 204 VAL A CA 1
ATOM 1583 C C . VAL A 1 204 ? 8.867 8.521 -8.952 1.00 93.94 204 VAL A C 1
ATOM 1585 O O . VAL A 1 204 ? 9.983 8.875 -8.578 1.00 93.94 204 VAL A O 1
ATOM 1588 N N . ALA A 1 205 ? 8.696 7.732 -10.014 1.00 92.94 205 ALA A N 1
ATOM 1589 C CA . ALA A 1 205 ? 9.804 7.196 -10.806 1.00 92.94 205 ALA A CA 1
ATOM 1590 C C . ALA A 1 205 ? 10.682 8.313 -11.404 1.00 92.94 205 ALA A C 1
ATOM 1592 O O . ALA A 1 205 ? 11.914 8.203 -11.411 1.00 92.94 205 ALA A O 1
ATOM 1593 N N . GLN A 1 206 ? 10.059 9.405 -11.853 1.00 90.69 206 GLN A N 1
ATOM 1594 C CA . GLN A 1 206 ? 10.723 10.555 -12.472 1.00 90.69 206 GLN A CA 1
ATOM 1595 C C . GLN A 1 206 ? 11.328 11.543 -11.466 1.00 90.69 206 GLN A C 1
ATOM 1597 O O . GLN A 1 206 ? 12.157 12.368 -11.852 1.00 90.69 206 GLN A O 1
ATOM 1602 N N . SER A 1 207 ? 10.941 11.487 -10.190 1.00 87.38 207 SER A N 1
ATOM 1603 C CA . SER A 1 207 ? 11.376 12.481 -9.211 1.00 87.38 207 SER A CA 1
ATOM 1604 C C . SER A 1 207 ? 12.859 12.329 -8.860 1.00 87.38 207 SER A C 1
ATOM 1606 O O . SER A 1 207 ? 13.261 11.453 -8.094 1.00 87.38 207 SER A O 1
ATOM 1608 N N . SER A 1 208 ? 13.680 13.236 -9.388 1.00 74.75 208 SER A N 1
ATOM 1609 C CA . SER A 1 208 ? 15.112 13.352 -9.084 1.00 74.75 208 SER A CA 1
ATOM 1610 C C . SER A 1 208 ? 15.391 13.879 -7.673 1.00 74.75 208 SER A C 1
ATOM 1612 O O . SER A 1 208 ? 16.493 13.717 -7.158 1.00 74.75 208 SER A O 1
ATOM 1614 N N . HIS A 1 209 ? 14.392 14.495 -7.035 1.00 70.38 209 HIS A N 1
ATOM 1615 C CA . HIS A 1 209 ? 14.500 15.081 -5.699 1.00 70.38 209 HIS A CA 1
ATOM 1616 C C . HIS A 1 209 ? 14.207 14.087 -4.570 1.00 70.38 209 HIS A C 1
ATOM 1618 O O . HIS A 1 209 ? 14.353 14.440 -3.400 1.00 70.38 209 HIS A O 1
ATOM 1624 N N . LEU A 1 210 ? 13.783 12.858 -4.891 1.00 70.19 210 LEU A N 1
ATOM 1625 C CA . LEU A 1 210 ? 13.601 11.816 -3.888 1.00 70.19 210 LEU A CA 1
ATOM 1626 C C . LEU A 1 210 ? 14.963 11.255 -3.467 1.00 70.19 210 LEU A C 1
ATOM 1628 O O . LEU A 1 210 ? 15.643 10.653 -4.298 1.00 70.19 210 LEU A O 1
ATOM 1632 N N . PRO A 1 211 ? 15.353 11.387 -2.185 1.00 61.78 211 PRO A N 1
ATOM 1633 C CA . PRO A 1 211 ? 16.611 10.824 -1.701 1.00 61.78 211 PRO A CA 1
ATOM 1634 C C . PRO A 1 211 ? 16.581 9.287 -1.658 1.00 61.78 211 PRO A C 1
ATOM 1636 O O . PRO A 1 211 ? 17.626 8.646 -1.662 1.00 61.78 211 PRO A O 1
ATOM 1639 N N . GLU A 1 212 ? 15.391 8.681 -1.617 1.00 77.69 212 GLU A N 1
ATOM 1640 C CA . GLU A 1 212 ? 15.212 7.233 -1.522 1.00 77.69 212 GLU A CA 1
ATOM 1641 C C . GLU A 1 212 ? 15.156 6.578 -2.909 1.00 77.69 212 GLU A C 1
ATOM 1643 O O . GLU A 1 212 ? 14.089 6.443 -3.513 1.00 77.69 212 GLU A O 1
ATOM 1648 N N . GLU A 1 213 ? 16.309 6.111 -3.393 1.00 86.06 213 GLU A N 1
ATOM 1649 C CA . GLU A 1 213 ? 16.410 5.327 -4.633 1.00 86.06 213 GLU A CA 1
ATOM 1650 C C . GLU A 1 213 ? 15.453 4.125 -4.641 1.00 86.06 213 GLU A C 1
ATOM 1652 O O . GLU A 1 213 ? 14.811 3.841 -5.652 1.00 86.06 213 GLU A O 1
ATOM 1657 N N . TRP A 1 214 ? 15.321 3.432 -3.507 1.00 87.06 214 TRP A N 1
ATOM 1658 C CA . TRP A 1 214 ? 14.483 2.238 -3.403 1.00 87.06 214 TRP A CA 1
ATOM 1659 C C . TRP A 1 214 ? 13.015 2.519 -3.717 1.00 87.06 214 TRP A C 1
ATOM 1661 O O . TRP A 1 214 ? 12.414 1.760 -4.468 1.00 87.06 214 TRP A O 1
ATOM 1671 N N . ALA A 1 215 ? 12.452 3.632 -3.238 1.00 89.62 215 ALA A N 1
ATOM 1672 C CA . ALA A 1 215 ? 11.071 3.997 -3.548 1.00 89.62 215 ALA A CA 1
ATOM 1673 C C . ALA A 1 215 ? 10.875 4.228 -5.057 1.00 89.62 215 ALA A C 1
ATOM 1675 O O . ALA A 1 215 ? 9.905 3.749 -5.642 1.00 89.62 215 ALA A O 1
ATOM 1676 N N . ARG A 1 216 ? 11.829 4.893 -5.721 1.00 92.06 216 ARG A N 1
ATOM 1677 C CA . ARG A 1 216 ? 11.784 5.088 -7.179 1.00 92.06 216 ARG A CA 1
ATOM 1678 C C . ARG A 1 216 ? 11.863 3.759 -7.934 1.00 92.06 216 ARG A C 1
ATOM 1680 O O . ARG A 1 216 ? 11.109 3.557 -8.883 1.00 92.06 216 ARG A O 1
ATOM 1687 N N . ARG A 1 217 ? 12.733 2.839 -7.505 1.00 93.31 217 ARG A N 1
ATOM 1688 C CA . ARG A 1 217 ? 12.844 1.496 -8.100 1.00 93.31 217 ARG A CA 1
ATOM 1689 C C . ARG A 1 217 ? 11.566 0.681 -7.922 1.00 93.31 217 ARG A C 1
ATOM 1691 O O . ARG A 1 217 ? 11.118 0.066 -8.885 1.00 93.31 217 ARG A O 1
ATOM 1698 N N . GLU A 1 218 ? 10.950 0.718 -6.740 1.00 94.25 218 GLU A N 1
ATOM 1699 C CA . GLU A 1 218 ? 9.651 0.069 -6.517 1.00 94.25 218 GLU A CA 1
ATOM 1700 C C . GLU A 1 218 ? 8.558 0.675 -7.408 1.00 94.25 218 GLU A C 1
ATOM 1702 O O . GLU A 1 218 ? 7.730 -0.060 -7.940 1.00 94.25 218 GLU A O 1
ATOM 1707 N N . ALA A 1 219 ? 8.576 1.991 -7.657 1.00 95.38 219 ALA A N 1
ATOM 1708 C CA . ALA A 1 219 ? 7.617 2.614 -8.569 1.00 95.38 219 ALA A CA 1
ATOM 1709 C C . ALA A 1 219 ? 7.794 2.137 -10.021 1.00 95.38 219 ALA A C 1
ATOM 1711 O O . ALA A 1 219 ? 6.815 1.800 -10.686 1.00 95.38 219 ALA A O 1
ATOM 1712 N N . ILE A 1 220 ? 9.040 2.054 -10.499 1.00 95.88 220 ILE A N 1
ATOM 1713 C CA . ILE A 1 220 ? 9.373 1.521 -11.831 1.00 95.88 220 ILE A CA 1
ATOM 1714 C C . ILE A 1 220 ? 8.937 0.055 -11.949 1.00 95.88 220 ILE A C 1
ATOM 1716 O O . ILE A 1 220 ? 8.331 -0.341 -12.948 1.00 95.88 220 ILE A O 1
ATOM 1720 N N . ARG A 1 221 ? 9.200 -0.748 -10.913 1.00 95.75 221 ARG A N 1
ATOM 1721 C CA . ARG A 1 221 ? 8.785 -2.150 -10.859 1.00 95.75 221 ARG A CA 1
ATOM 1722 C C . ARG A 1 221 ? 7.266 -2.292 -10.909 1.00 95.75 221 ARG A C 1
ATOM 1724 O O . ARG A 1 221 ? 6.763 -3.062 -11.724 1.00 95.75 221 ARG A O 1
ATOM 1731 N N . ALA A 1 222 ? 6.546 -1.500 -10.119 1.00 95.31 222 ALA A N 1
ATOM 1732 C CA . ALA A 1 222 ? 5.089 -1.482 -10.131 1.00 95.31 222 ALA A CA 1
ATOM 1733 C C . ALA A 1 222 ? 4.540 -1.088 -11.514 1.00 95.31 222 ALA A C 1
ATOM 1735 O O . ALA A 1 222 ? 3.625 -1.734 -12.015 1.00 95.31 222 ALA A O 1
ATOM 1736 N N . LEU A 1 223 ? 5.118 -0.082 -12.183 1.00 95.31 223 LEU A N 1
ATOM 1737 C CA . LEU A 1 223 ? 4.728 0.298 -13.550 1.00 95.31 223 LEU A CA 1
ATOM 1738 C C . LEU A 1 223 ? 4.924 -0.846 -14.552 1.00 95.31 223 LEU A C 1
ATOM 1740 O O . LEU A 1 223 ? 4.039 -1.105 -15.369 1.00 95.31 223 LEU A O 1
ATOM 1744 N N . ARG A 1 224 ? 6.058 -1.551 -14.468 1.00 94.88 224 ARG A N 1
ATOM 1745 C CA . ARG A 1 224 ? 6.349 -2.729 -15.294 1.00 94.88 224 ARG A CA 1
ATOM 1746 C C . ARG A 1 224 ? 5.316 -3.837 -15.083 1.00 94.88 224 ARG A C 1
ATOM 1748 O O . ARG A 1 224 ? 4.815 -4.395 -16.053 1.00 94.88 224 ARG A O 1
ATOM 1755 N N . GLU A 1 225 ? 5.009 -4.158 -13.830 1.00 93.12 225 GLU A N 1
ATOM 1756 C CA . GLU A 1 225 ? 4.119 -5.268 -13.459 1.00 93.12 225 GLU A CA 1
ATOM 1757 C C . GLU A 1 225 ? 2.651 -4.999 -13.803 1.00 93.12 225 GLU A C 1
ATOM 1759 O O . GLU A 1 225 ? 1.932 -5.923 -14.178 1.00 93.12 225 GLU A O 1
ATOM 1764 N N . ARG A 1 226 ? 2.214 -3.735 -13.755 1.00 89.12 226 ARG A N 1
ATOM 1765 C CA . ARG A 1 226 ? 0.850 -3.338 -14.143 1.00 89.12 226 ARG A CA 1
ATOM 1766 C C . ARG A 1 226 ? 0.537 -3.613 -15.609 1.00 89.12 226 ARG A C 1
ATOM 1768 O O . ARG A 1 226 ? -0.621 -3.861 -15.930 1.00 89.12 226 ARG A O 1
ATOM 1775 N N . ASN A 1 227 ? 1.543 -3.524 -16.484 1.00 82.62 227 ASN A N 1
ATOM 1776 C CA . ASN A 1 227 ? 1.455 -3.823 -17.916 1.00 82.62 227 ASN A CA 1
ATOM 1777 C C . ASN A 1 227 ? 0.175 -3.295 -18.601 1.00 82.62 227 ASN A C 1
ATOM 1779 O O . ASN A 1 227 ? -0.529 -4.010 -19.323 1.00 82.62 227 ASN A O 1
ATOM 1783 N N . ASN A 1 228 ? -0.161 -2.029 -18.345 1.00 85.75 228 ASN A N 1
ATOM 1784 C CA . ASN A 1 228 ? -1.337 -1.405 -18.935 1.00 85.75 228 ASN A CA 1
ATOM 1785 C C . ASN A 1 228 ? -1.094 -1.145 -20.430 1.00 85.75 228 ASN A C 1
ATOM 1787 O O . ASN A 1 228 ? -0.402 -0.203 -20.805 1.00 85.75 228 ASN A O 1
ATOM 1791 N N . ARG A 1 229 ? -1.690 -1.968 -21.301 1.00 84.19 229 ARG A N 1
ATOM 1792 C CA . ARG A 1 229 ? -1.461 -1.914 -22.758 1.00 84.19 229 ARG A CA 1
ATOM 1793 C C . ARG A 1 229 ? -1.754 -0.549 -23.383 1.00 84.19 229 ARG A C 1
ATOM 1795 O O . ARG A 1 229 ? -1.100 -0.192 -24.355 1.00 84.19 229 ARG A O 1
ATOM 1802 N N . GLN A 1 230 ? -2.716 0.204 -22.845 1.00 87.31 230 GLN A N 1
ATOM 1803 C CA . GLN A 1 230 ? -3.096 1.512 -23.395 1.00 87.31 230 GLN A CA 1
ATOM 1804 C C . GLN A 1 230 ? -2.017 2.577 -23.166 1.00 87.31 230 GLN A C 1
ATOM 1806 O O . GLN A 1 230 ? -1.846 3.470 -23.991 1.00 87.31 230 GLN A O 1
ATOM 1811 N N . SER A 1 231 ? -1.279 2.478 -22.061 1.00 89.62 231 SER A N 1
ATOM 1812 C CA . SER A 1 231 ? -0.222 3.418 -21.683 1.00 89.62 231 SER A CA 1
ATOM 1813 C C . SER A 1 231 ? 1.185 2.837 -21.835 1.00 89.62 231 SER A C 1
ATOM 1815 O O . SER A 1 231 ? 2.153 3.576 -21.677 1.00 89.62 231 SER A O 1
ATOM 1817 N N . ALA A 1 232 ? 1.321 1.554 -22.190 1.00 91.56 232 ALA A N 1
ATOM 1818 C CA . ALA A 1 232 ? 2.589 0.826 -22.224 1.00 91.56 232 ALA A CA 1
ATOM 1819 C C . ALA A 1 232 ? 3.680 1.556 -23.015 1.00 91.56 232 ALA A C 1
ATOM 1821 O O . ALA A 1 232 ? 4.786 1.720 -22.509 1.00 91.56 232 ALA A O 1
ATOM 1822 N N . GLN A 1 233 ? 3.362 2.068 -24.210 1.00 94.56 233 GLN A N 1
ATOM 1823 C CA . GLN A 1 233 ? 4.320 2.835 -25.010 1.00 94.56 233 GLN A CA 1
ATOM 1824 C C . GLN A 1 233 ? 4.736 4.138 -24.313 1.00 94.56 233 GLN A C 1
ATOM 1826 O O . GLN A 1 233 ? 5.920 4.457 -24.271 1.00 94.56 233 GLN A O 1
ATOM 1831 N N . LYS A 1 234 ? 3.785 4.888 -23.740 1.00 94.69 234 LYS A N 1
ATOM 1832 C CA . LYS A 1 234 ? 4.076 6.127 -23.003 1.00 94.69 234 LYS A CA 1
ATOM 1833 C C . LYS A 1 234 ? 4.977 5.836 -21.803 1.00 94.69 234 LYS A C 1
ATOM 1835 O O . LYS A 1 234 ? 6.014 6.470 -21.657 1.00 94.69 234 LYS A O 1
ATOM 1840 N N . VAL A 1 235 ? 4.606 4.859 -20.977 1.00 95.38 235 VAL A N 1
ATOM 1841 C CA . VAL A 1 235 ? 5.386 4.462 -19.799 1.00 95.38 235 VAL A CA 1
ATOM 1842 C C . VAL A 1 235 ? 6.777 3.984 -20.220 1.00 95.38 235 VAL A C 1
ATOM 1844 O O . VAL A 1 235 ? 7.760 4.426 -19.638 1.00 95.38 235 VAL A O 1
ATOM 1847 N N . ALA A 1 236 ? 6.893 3.152 -21.257 1.00 96.44 236 ALA A N 1
ATOM 1848 C CA . ALA A 1 236 ? 8.183 2.684 -21.763 1.00 96.44 236 ALA A CA 1
ATOM 1849 C C . ALA A 1 236 ? 9.079 3.831 -22.259 1.00 96.44 236 ALA A C 1
ATOM 1851 O O . ALA A 1 236 ? 10.268 3.836 -21.945 1.00 96.44 236 ALA A O 1
ATOM 1852 N N . THR A 1 237 ? 8.519 4.826 -22.956 1.00 96.44 237 THR A N 1
ATOM 1853 C CA . THR A 1 237 ? 9.246 6.043 -23.357 1.00 96.44 237 THR A CA 1
ATOM 1854 C C . THR A 1 237 ? 9.804 6.784 -22.142 1.00 96.44 237 THR A C 1
ATOM 1856 O O . THR A 1 237 ? 10.978 7.150 -22.132 1.00 96.44 237 THR A O 1
ATOM 1859 N N . GLU A 1 238 ? 9.005 6.948 -21.086 1.00 95.62 238 GLU A N 1
ATOM 1860 C CA . GLU A 1 238 ? 9.459 7.582 -19.842 1.00 95.62 238 GLU A CA 1
ATOM 1861 C C . GLU A 1 238 ? 10.548 6.760 -19.140 1.00 95.62 238 GLU A C 1
ATOM 1863 O O . GLU A 1 238 ? 11.530 7.312 -18.643 1.00 95.62 238 GLU A O 1
ATOM 1868 N N . MET A 1 239 ? 10.422 5.431 -19.126 1.00 96.00 239 MET A N 1
ATOM 1869 C CA . MET A 1 239 ? 11.443 4.554 -18.551 1.00 96.00 239 MET A CA 1
ATOM 1870 C C . MET A 1 239 ? 12.751 4.615 -19.347 1.00 96.00 239 MET A C 1
ATOM 1872 O O . MET A 1 239 ? 13.832 4.661 -18.760 1.00 96.00 239 MET A O 1
ATOM 1876 N N . LEU A 1 240 ? 12.676 4.689 -20.677 1.00 94.81 240 LEU A N 1
ATOM 1877 C CA . LEU A 1 240 ? 13.858 4.889 -21.507 1.00 94.81 240 LEU A CA 1
ATOM 1878 C C . LEU A 1 240 ? 14.518 6.245 -21.218 1.00 94.81 240 LEU A C 1
ATOM 1880 O O . LEU A 1 240 ? 15.736 6.312 -21.060 1.00 94.81 240 LEU A O 1
ATOM 1884 N N . ALA A 1 241 ? 13.731 7.313 -21.061 1.00 93.12 241 ALA A N 1
ATOM 1885 C CA . ALA A 1 241 ? 14.258 8.614 -20.656 1.00 93.12 241 ALA A CA 1
ATOM 1886 C C . ALA A 1 241 ? 14.980 8.537 -19.297 1.00 93.12 241 ALA A C 1
ATOM 1888 O O . ALA A 1 241 ? 16.074 9.083 -19.152 1.00 93.12 241 ALA A O 1
ATOM 1889 N N . GLN A 1 242 ? 14.439 7.795 -18.322 1.00 91.81 242 GLN A N 1
ATOM 1890 C CA . GLN A 1 242 ? 15.114 7.567 -17.037 1.00 91.81 242 GLN A CA 1
ATOM 1891 C C . GLN A 1 242 ? 16.420 6.772 -17.182 1.00 91.81 242 GLN A C 1
ATOM 1893 O O . GLN A 1 242 ? 17.411 7.116 -16.531 1.00 91.81 242 GLN A O 1
ATOM 1898 N N . PHE A 1 243 ? 16.454 5.754 -18.045 1.00 92.31 243 PHE A N 1
ATOM 1899 C CA . PHE A 1 243 ? 17.673 4.997 -18.347 1.00 92.31 243 PHE A CA 1
ATOM 1900 C C . PHE A 1 243 ? 18.798 5.887 -18.899 1.00 92.31 243 PHE A C 1
ATOM 1902 O O . PHE A 1 243 ? 19.965 5.695 -18.543 1.00 92.31 243 PHE A O 1
ATOM 1909 N N . LEU A 1 244 ? 18.449 6.872 -19.731 1.00 90.00 244 LEU A N 1
ATOM 1910 C CA . LEU A 1 244 ? 19.399 7.804 -20.340 1.00 90.00 244 LEU A CA 1
ATOM 1911 C C . LEU A 1 244 ? 19.819 8.934 -19.386 1.00 90.00 244 LEU A C 1
ATOM 1913 O O . LEU A 1 244 ? 20.985 9.321 -19.369 1.00 90.00 244 LEU A O 1
ATOM 1917 N N . ALA A 1 245 ? 18.891 9.453 -18.578 1.00 87.38 245 ALA A N 1
ATOM 1918 C CA . ALA A 1 245 ? 19.094 10.668 -17.787 1.00 87.38 245 ALA A CA 1
ATOM 1919 C C . ALA A 1 245 ? 19.795 10.465 -16.428 1.00 87.38 245 ALA A C 1
ATOM 1921 O O . ALA A 1 245 ? 20.212 11.450 -15.821 1.00 87.38 245 ALA A O 1
ATOM 1922 N N . ASN A 1 246 ? 19.931 9.231 -15.920 1.00 82.56 246 ASN A N 1
ATOM 1923 C CA . ASN A 1 246 ? 20.448 8.964 -14.564 1.00 82.56 246 ASN A CA 1
ATOM 1924 C C . ASN A 1 246 ? 21.834 8.269 -14.559 1.00 82.56 246 ASN A C 1
ATOM 1926 O O . ASN A 1 246 ? 21.957 7.200 -13.958 1.00 82.56 246 ASN A O 1
ATOM 1930 N N . PRO A 1 247 ? 22.905 8.830 -15.162 1.00 76.62 247 PRO A N 1
ATOM 1931 C CA . PRO A 1 247 ? 24.187 8.131 -15.362 1.00 76.62 247 PRO A CA 1
ATOM 1932 C C . PRO A 1 247 ? 24.864 7.657 -14.064 1.00 76.62 247 PRO A C 1
ATOM 1934 O O . PRO A 1 247 ? 25.609 6.679 -14.083 1.00 76.62 247 PRO A O 1
ATOM 1937 N N . ASN A 1 248 ? 24.571 8.315 -12.939 1.00 80.44 248 ASN A N 1
ATOM 1938 C CA . ASN A 1 248 ? 25.161 8.027 -11.630 1.00 80.44 248 ASN A CA 1
ATOM 1939 C C . ASN A 1 248 ? 24.314 7.074 -10.767 1.00 80.44 248 ASN A C 1
ATOM 1941 O O . ASN A 1 248 ? 24.718 6.760 -9.652 1.00 80.44 248 ASN A O 1
ATOM 1945 N N . ASN A 1 249 ? 23.143 6.631 -11.243 1.00 87.56 249 ASN A N 1
ATOM 1946 C CA . ASN A 1 249 ? 22.268 5.722 -10.503 1.00 87.56 249 ASN A CA 1
ATOM 1947 C C . ASN A 1 249 ? 21.991 4.443 -11.307 1.00 87.56 249 ASN A C 1
ATOM 1949 O O . ASN A 1 249 ? 20.986 4.322 -12.011 1.00 87.56 249 ASN A O 1
ATOM 1953 N N . LEU A 1 250 ? 22.909 3.483 -11.193 1.00 88.94 250 LEU A N 1
ATOM 1954 C CA . LEU A 1 250 ? 22.844 2.198 -11.890 1.00 88.94 250 LEU A CA 1
ATOM 1955 C C . LEU A 1 250 ? 21.562 1.414 -11.598 1.00 88.94 250 LEU A C 1
ATOM 1957 O O . LEU A 1 250 ? 20.945 0.897 -12.529 1.00 88.94 250 LEU A O 1
ATOM 1961 N N . GLY A 1 251 ? 21.127 1.370 -10.335 1.00 90.75 251 GLY A N 1
ATOM 1962 C CA . GLY A 1 251 ? 19.932 0.631 -9.928 1.00 90.75 251 GLY A CA 1
ATOM 1963 C C . GLY A 1 251 ? 18.672 1.126 -10.635 1.00 90.75 251 GLY A C 1
ATOM 1964 O O . GLY A 1 251 ? 17.891 0.323 -11.148 1.00 90.75 251 GLY A O 1
ATOM 1965 N N . ILE A 1 252 ? 18.502 2.448 -10.729 1.00 91.31 252 ILE A N 1
ATOM 1966 C CA . ILE A 1 252 ? 17.394 3.072 -11.464 1.00 91.31 252 ILE A CA 1
ATOM 1967 C C . ILE A 1 252 ? 17.505 2.810 -12.960 1.00 91.31 252 ILE A C 1
ATOM 1969 O O . ILE A 1 252 ? 16.505 2.457 -13.581 1.00 91.31 252 ILE A O 1
ATOM 1973 N N . ARG A 1 253 ? 18.701 2.949 -13.544 1.00 91.81 253 ARG A N 1
ATOM 1974 C CA . ARG A 1 253 ? 18.908 2.716 -14.980 1.00 91.81 253 ARG A CA 1
ATOM 1975 C C . ARG A 1 253 ? 18.537 1.294 -15.379 1.00 91.81 253 ARG A C 1
ATOM 1977 O O . ARG A 1 253 ? 17.772 1.113 -16.323 1.00 91.81 253 ARG A O 1
ATOM 1984 N N . MET A 1 254 ? 19.057 0.303 -14.660 1.00 93.50 254 MET A N 1
ATOM 1985 C CA . MET A 1 254 ? 18.808 -1.110 -14.946 1.00 93.50 254 MET A CA 1
ATOM 1986 C C . MET A 1 254 ? 17.320 -1.445 -14.804 1.00 93.50 254 MET A C 1
ATOM 1988 O O . MET A 1 254 ? 16.743 -2.047 -15.708 1.00 93.50 254 MET A O 1
ATOM 1992 N N . GLU A 1 255 ? 16.672 -1.005 -13.718 1.00 95.56 255 GLU A N 1
ATOM 1993 C CA . GLU A 1 255 ? 15.241 -1.259 -13.505 1.00 95.56 255 GLU A CA 1
ATOM 1994 C C . GLU A 1 255 ? 14.382 -0.559 -14.579 1.00 95.56 255 GLU A C 1
ATOM 1996 O O . GLU A 1 255 ? 13.450 -1.160 -15.114 1.00 95.56 255 GLU A O 1
ATOM 2001 N N . ALA A 1 256 ? 14.725 0.677 -14.961 1.00 95.50 256 ALA A N 1
ATOM 2002 C CA . ALA A 1 256 ? 14.021 1.422 -16.004 1.00 95.50 256 ALA A CA 1
ATOM 2003 C C . ALA A 1 256 ? 14.189 0.774 -17.387 1.00 95.50 256 ALA A C 1
ATOM 2005 O O . ALA A 1 256 ? 13.214 0.607 -18.119 1.00 95.50 256 ALA A O 1
ATOM 2006 N N . PHE A 1 257 ? 15.397 0.326 -17.736 1.00 95.75 257 PHE A N 1
ATOM 2007 C CA . PHE A 1 257 ? 15.620 -0.386 -18.993 1.00 95.75 257 PHE A CA 1
ATOM 2008 C C . PHE A 1 257 ? 14.858 -1.717 -19.034 1.00 95.75 257 PHE A C 1
ATOM 2010 O O . PHE A 1 257 ? 14.202 -2.019 -20.029 1.00 95.75 257 PHE A O 1
ATOM 2017 N N . GLN A 1 258 ? 14.850 -2.482 -17.935 1.00 96.12 258 GLN A N 1
ATOM 2018 C CA . GLN A 1 258 ? 14.020 -3.688 -17.821 1.00 96.12 258 GLN A CA 1
ATOM 2019 C C . GLN A 1 258 ? 12.529 -3.381 -18.004 1.00 96.12 258 GLN A C 1
ATOM 2021 O O . GLN A 1 258 ? 11.829 -4.144 -18.673 1.00 96.12 258 GLN A O 1
ATOM 2026 N N . ALA A 1 259 ? 12.033 -2.289 -17.414 1.00 96.62 259 ALA A N 1
ATOM 2027 C CA . ALA A 1 259 ? 10.647 -1.863 -17.569 1.00 96.62 259 ALA A CA 1
ATOM 2028 C C . ALA A 1 259 ? 10.328 -1.484 -19.024 1.00 96.62 259 ALA A C 1
ATOM 2030 O O . ALA A 1 259 ? 9.343 -1.981 -19.564 1.00 96.62 259 ALA A O 1
ATOM 2031 N N . CYS A 1 260 ? 11.189 -0.701 -19.685 1.00 96.62 260 CYS A N 1
ATOM 2032 C CA . CYS A 1 260 ? 11.067 -0.368 -21.109 1.00 96.62 260 CYS A CA 1
ATOM 2033 C C . CYS A 1 260 ? 11.000 -1.634 -21.976 1.00 96.62 260 CYS A C 1
ATOM 2035 O O . CYS A 1 260 ? 10.041 -1.828 -22.721 1.00 96.62 260 CYS A O 1
ATOM 2037 N N . MET A 1 261 ? 11.962 -2.541 -21.797 1.00 96.25 261 MET A N 1
ATOM 2038 C CA . MET A 1 261 ? 12.031 -3.796 -22.542 1.00 96.25 261 MET A CA 1
ATOM 2039 C C . MET A 1 261 ? 10.815 -4.698 -22.306 1.00 96.25 261 MET A C 1
ATOM 2041 O O . MET A 1 261 ? 10.393 -5.392 -23.220 1.00 96.25 261 MET A O 1
ATOM 2045 N N . SER A 1 262 ? 10.230 -4.685 -21.106 1.00 95.44 262 SER A N 1
ATOM 2046 C CA . SER A 1 262 ? 9.056 -5.512 -20.790 1.00 95.44 262 SER A CA 1
ATOM 2047 C C . SER A 1 262 ? 7.749 -4.922 -21.326 1.00 95.44 262 SER A C 1
ATOM 2049 O O . SER A 1 262 ? 6.869 -5.670 -21.742 1.00 95.44 262 SER A O 1
ATOM 2051 N N . LEU A 1 263 ? 7.605 -3.594 -21.290 1.00 94.94 263 LEU A N 1
ATOM 2052 C CA . LEU A 1 263 ? 6.375 -2.898 -21.678 1.00 94.94 263 LEU A CA 1
ATOM 2053 C C . LEU A 1 263 ? 6.303 -2.645 -23.187 1.00 94.94 263 LEU A C 1
ATOM 2055 O O . LEU A 1 263 ? 5.235 -2.770 -23.784 1.00 94.94 263 LEU A O 1
ATOM 2059 N N . TYR A 1 264 ? 7.424 -2.262 -23.804 1.00 96.12 264 TYR A N 1
ATOM 2060 C CA . TYR A 1 264 ? 7.485 -1.929 -25.225 1.00 96.12 264 TYR A CA 1
ATOM 2061 C C . TYR A 1 264 ? 8.900 -2.168 -25.802 1.00 96.12 264 TYR A C 1
ATOM 2063 O O . TYR A 1 264 ? 9.658 -1.216 -26.017 1.00 96.12 264 TYR A O 1
ATOM 2071 N N . PRO A 1 265 ? 9.267 -3.438 -26.091 1.00 94.69 265 PRO A N 1
ATOM 2072 C CA . PRO A 1 265 ? 10.627 -3.824 -26.482 1.00 94.69 265 PRO A CA 1
ATOM 2073 C C . PRO A 1 265 ? 11.212 -3.026 -27.652 1.00 94.69 265 PRO A C 1
ATOM 2075 O O . PRO A 1 265 ? 12.405 -2.736 -27.659 1.00 94.69 265 PRO A O 1
ATOM 2078 N N . ALA A 1 266 ? 10.381 -2.629 -28.621 1.00 94.75 266 ALA A N 1
ATOM 2079 C CA . ALA A 1 266 ? 10.813 -1.904 -29.817 1.00 94.75 266 ALA A CA 1
ATOM 2080 C C . ALA A 1 266 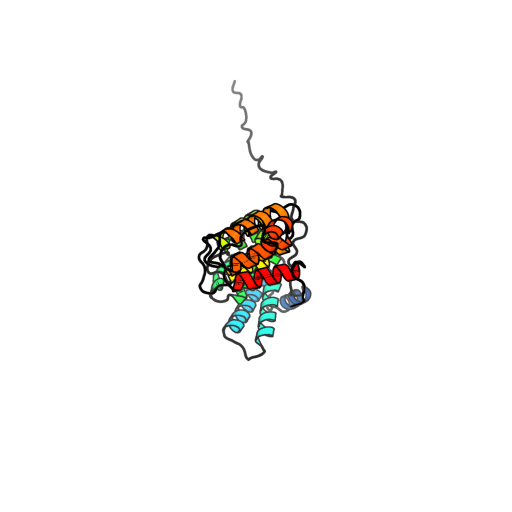? 11.596 -0.610 -29.511 1.00 94.75 266 ALA A C 1
ATOM 2082 O O . ALA A 1 266 ? 12.420 -0.201 -30.322 1.00 94.75 266 ALA A O 1
ATOM 2083 N N . LEU A 1 267 ? 11.374 0.016 -28.348 1.00 94.88 267 LEU A N 1
ATOM 2084 C CA . LEU A 1 267 ? 12.124 1.203 -27.921 1.00 94.88 267 LEU A CA 1
ATOM 2085 C C . LEU A 1 267 ? 13.513 0.877 -27.353 1.00 94.88 267 LEU A C 1
ATOM 2087 O O . LEU A 1 267 ? 14.420 1.696 -27.469 1.00 94.88 267 LEU A O 1
ATOM 2091 N N . GLY A 1 268 ? 13.692 -0.286 -26.723 1.00 93.12 268 GLY A N 1
ATOM 2092 C CA . GLY A 1 268 ? 14.958 -0.667 -26.091 1.00 93.12 268 GLY A CA 1
ATOM 2093 C C . GLY A 1 268 ? 15.862 -1.544 -26.964 1.00 93.12 268 GLY A C 1
ATOM 2094 O O . GLY A 1 268 ? 17.077 -1.540 -26.769 1.00 93.12 268 GLY A O 1
ATOM 2095 N N . MET A 1 269 ? 15.307 -2.246 -27.959 1.00 94.50 269 MET A N 1
ATOM 2096 C CA . MET A 1 269 ? 16.069 -3.116 -28.868 1.00 94.50 269 MET A CA 1
ATOM 2097 C C . MET A 1 269 ? 17.265 -2.431 -29.558 1.00 94.50 269 MET A C 1
ATOM 2099 O O . MET A 1 269 ? 18.335 -3.041 -29.545 1.00 94.50 269 MET A O 1
ATOM 2103 N N . PRO A 1 270 ? 17.171 -1.180 -30.060 1.00 93.94 270 PRO A N 1
ATOM 2104 C CA . PRO A 1 270 ? 18.312 -0.496 -30.685 1.00 93.94 270 PRO A CA 1
ATOM 2105 C C . PRO A 1 270 ? 19.543 -0.346 -29.771 1.00 93.94 270 PRO A C 1
ATOM 2107 O O . PRO A 1 270 ? 20.677 -0.283 -30.241 1.00 93.94 270 PRO A O 1
ATOM 2110 N N . PHE A 1 271 ? 19.350 -0.319 -28.448 1.00 91.06 271 PHE A N 1
ATOM 2111 C CA . PHE A 1 271 ? 20.456 -0.280 -27.483 1.00 91.06 271 PHE A CA 1
ATOM 2112 C C . PHE A 1 271 ? 21.109 -1.651 -27.289 1.00 91.06 271 PHE A C 1
ATOM 2114 O O . PHE A 1 271 ? 22.302 -1.739 -26.995 1.00 91.06 271 PHE A O 1
ATOM 2121 N N . LEU A 1 272 ? 20.341 -2.734 -27.440 1.00 90.75 272 LEU A N 1
ATOM 2122 C CA . LEU A 1 272 ? 20.870 -4.093 -27.344 1.00 90.75 272 LEU A CA 1
ATOM 2123 C C . LEU A 1 272 ? 21.618 -4.501 -28.616 1.00 90.75 272 LEU A C 1
ATOM 2125 O O . LEU A 1 272 ? 22.650 -5.162 -28.498 1.00 90.75 272 LEU A O 1
ATOM 2129 N N . THR A 1 273 ? 21.154 -4.077 -29.796 1.00 89.50 273 THR A N 1
ATOM 2130 C CA . THR A 1 273 ? 21.795 -4.359 -31.097 1.00 89.50 273 THR A CA 1
ATOM 2131 C C . THR A 1 273 ? 23.004 -3.469 -31.391 1.00 89.50 273 THR A C 1
ATOM 2133 O O . THR A 1 273 ? 23.756 -3.747 -32.320 1.00 89.50 273 THR A O 1
ATOM 2136 N N . GLY A 1 274 ? 23.228 -2.422 -30.589 1.00 81.69 274 GLY A N 1
ATOM 2137 C CA . GLY A 1 274 ? 24.339 -1.485 -30.772 1.00 81.69 274 GLY A CA 1
ATOM 2138 C C . GLY A 1 274 ? 24.069 -0.385 -31.803 1.00 81.69 274 GLY A C 1
ATOM 2139 O O . GLY A 1 274 ? 24.976 0.378 -32.121 1.00 81.69 274 GLY A O 1
ATOM 2140 N N . GLU A 1 275 ? 22.832 -0.262 -32.292 1.00 72.12 275 GLU A N 1
ATOM 2141 C CA . GLU A 1 275 ? 22.392 0.852 -33.146 1.00 72.12 275 GLU A CA 1
ATOM 2142 C C . GLU A 1 275 ? 22.397 2.193 -32.397 1.00 72.12 275 GLU A C 1
ATOM 2144 O O . GLU A 1 275 ? 22.562 3.250 -33.007 1.00 72.12 275 GLU A O 1
ATOM 2149 N N . GLN A 1 276 ? 22.225 2.162 -31.072 1.00 77.12 276 GLN A N 1
ATOM 2150 C CA . GLN A 1 276 ? 22.307 3.333 -30.202 1.00 77.12 276 GLN A CA 1
ATOM 2151 C C . GLN A 1 276 ? 23.341 3.137 -29.094 1.00 77.12 276 GLN A C 1
ATOM 2153 O O . GLN A 1 276 ? 23.462 2.064 -28.501 1.00 77.12 276 GLN A 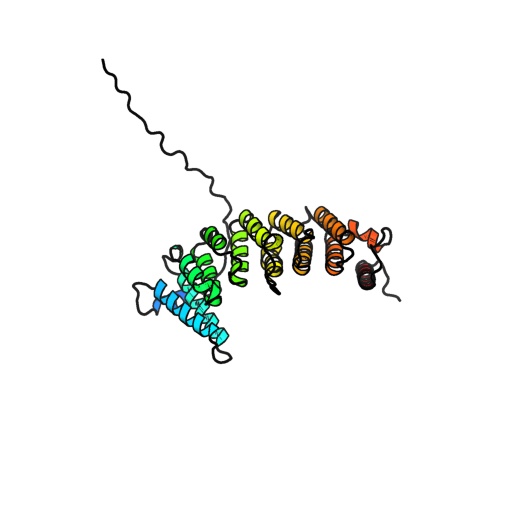O 1
ATOM 2158 N N . ALA A 1 277 ? 24.086 4.207 -28.801 1.00 72.62 277 ALA A N 1
ATOM 2159 C CA . ALA A 1 277 ? 25.121 4.187 -27.780 1.00 72.62 277 ALA A CA 1
ATOM 2160 C C . ALA A 1 277 ? 24.517 3.998 -26.381 1.00 72.62 277 ALA A C 1
ATOM 2162 O O . ALA A 1 277 ? 23.581 4.695 -25.982 1.00 72.62 277 ALA A O 1
ATOM 2163 N N . VAL A 1 278 ? 25.105 3.086 -25.606 1.00 73.19 278 VAL A N 1
ATOM 2164 C CA . VAL A 1 278 ? 24.804 2.949 -24.180 1.00 73.19 278 VAL A CA 1
ATOM 2165 C C . VAL A 1 278 ? 25.530 4.071 -23.421 1.00 73.19 278 VAL A C 1
ATOM 2167 O O . VAL A 1 278 ? 26.737 4.238 -23.599 1.00 73.19 278 VAL A O 1
ATOM 2170 N N . PRO A 1 279 ? 24.842 4.856 -22.569 1.00 65.44 279 PRO A N 1
ATOM 2171 C CA . PRO A 1 279 ? 25.492 5.925 -21.814 1.00 65.44 279 PRO A CA 1
ATOM 2172 C C . PRO A 1 279 ? 26.524 5.359 -20.820 1.00 65.44 279 PRO A C 1
ATOM 2174 O O . PRO A 1 279 ? 26.122 4.662 -19.890 1.00 65.44 279 PRO A O 1
ATOM 2177 N N . ALA A 1 280 ? 27.805 5.701 -21.019 1.00 66.12 280 ALA A N 1
ATOM 2178 C CA . ALA A 1 280 ? 29.009 5.344 -20.244 1.00 66.12 280 ALA A CA 1
ATOM 2179 C C . ALA A 1 280 ? 29.226 3.840 -19.939 1.00 66.12 280 ALA A C 1
ATOM 2181 O O . ALA A 1 280 ? 28.372 3.169 -19.362 1.00 66.12 280 ALA A O 1
ATOM 2182 N N . SER A 1 281 ? 30.422 3.327 -20.250 1.00 66.81 281 SER A N 1
ATOM 2183 C CA . SER A 1 281 ? 30.858 1.958 -19.939 1.00 66.81 281 SER A CA 1
ATOM 2184 C C . SER A 1 281 ? 31.138 1.791 -18.443 1.00 66.81 281 SER A C 1
ATOM 2186 O O . SER A 1 281 ? 32.234 2.032 -17.938 1.00 66.81 281 SER A O 1
ATOM 2188 N N . GLN A 1 282 ? 30.098 1.420 -17.702 1.00 77.00 282 GLN A N 1
ATOM 2189 C CA . GLN A 1 282 ? 30.204 0.922 -16.333 1.00 77.00 282 GLN A CA 1
ATOM 2190 C C . GLN A 1 282 ? 30.176 -0.614 -16.411 1.00 77.00 282 GLN A C 1
ATOM 2192 O O . GLN A 1 282 ? 29.209 -1.135 -16.966 1.00 77.00 282 GLN A O 1
ATOM 2197 N N . PRO A 1 283 ? 31.153 -1.356 -15.851 1.00 85.19 283 PRO A N 1
ATOM 2198 C CA . PRO A 1 283 ? 31.225 -2.816 -16.014 1.00 85.19 283 PRO A CA 1
ATOM 2199 C C . PRO A 1 283 ? 29.933 -3.550 -15.621 1.00 85.19 283 PRO A C 1
ATOM 2201 O O . PRO A 1 283 ? 29.479 -4.452 -16.312 1.00 85.19 283 PRO A O 1
ATOM 2204 N N . GLN A 1 284 ? 29.275 -3.095 -14.549 1.00 87.44 284 GLN A N 1
ATOM 2205 C CA . GLN A 1 284 ? 27.993 -3.646 -14.089 1.00 87.44 284 GLN A CA 1
ATOM 2206 C C . GLN A 1 284 ? 26.849 -3.411 -15.087 1.00 87.44 284 GLN A C 1
ATOM 2208 O O . GLN A 1 284 ? 25.951 -4.239 -15.222 1.00 87.44 284 GLN A O 1
ATOM 2213 N N . LEU A 1 285 ? 26.864 -2.273 -15.788 1.00 87.50 285 LEU A N 1
ATOM 2214 C CA . LEU A 1 285 ? 25.886 -1.990 -16.831 1.00 87.50 285 LEU A CA 1
ATOM 2215 C C . LEU A 1 285 ? 26.148 -2.846 -18.069 1.00 87.50 285 LEU A C 1
ATOM 2217 O O . LEU A 1 285 ? 25.197 -3.300 -18.694 1.00 87.50 285 LEU A O 1
ATOM 2221 N N . GLU A 1 286 ? 27.411 -3.069 -18.422 1.00 87.88 286 GLU A N 1
ATOM 2222 C CA . GLU A 1 286 ? 27.787 -3.933 -19.544 1.00 87.88 286 GLU A CA 1
ATOM 2223 C C . GLU A 1 286 ? 27.346 -5.375 -19.303 1.00 87.88 286 GLU A C 1
ATOM 2225 O O . GLU A 1 286 ? 26.643 -5.930 -20.146 1.00 87.88 286 GLU A O 1
ATOM 2230 N N . GLU A 1 287 ? 27.646 -5.928 -18.124 1.00 90.31 287 GLU A N 1
ATOM 2231 C CA . GLU A 1 287 ? 27.193 -7.259 -17.703 1.00 90.31 287 GLU A CA 1
ATOM 2232 C C . GLU A 1 287 ? 25.661 -7.370 -17.760 1.00 90.31 287 GLU A C 1
ATOM 2234 O O . GLU A 1 287 ? 25.104 -8.331 -18.298 1.00 90.31 287 GLU A O 1
ATOM 2239 N N . PHE A 1 288 ? 24.956 -6.346 -17.272 1.00 92.38 288 PHE A N 1
ATOM 2240 C CA . PHE A 1 288 ? 23.502 -6.275 -17.365 1.00 92.38 288 PHE A CA 1
ATOM 2241 C C . PHE A 1 288 ? 23.001 -6.249 -18.817 1.00 92.38 288 PHE A C 1
ATOM 2243 O O . PHE A 1 288 ? 22.067 -6.978 -19.159 1.00 92.38 288 PHE A O 1
ATOM 2250 N N . MET A 1 289 ? 23.597 -5.424 -19.680 1.00 92.06 289 MET A N 1
ATOM 2251 C CA . MET A 1 289 ? 23.206 -5.321 -21.088 1.00 92.06 289 MET A CA 1
ATOM 2252 C C . MET A 1 289 ? 23.496 -6.619 -21.843 1.00 92.06 289 MET A C 1
ATOM 2254 O O . MET A 1 289 ? 22.693 -7.029 -22.676 1.00 92.06 289 MET A O 1
ATOM 2258 N N . GLU A 1 290 ? 24.589 -7.309 -21.529 1.00 90.69 290 GLU A N 1
ATOM 2259 C CA . GLU A 1 290 ? 24.908 -8.625 -22.078 1.00 90.69 290 GLU A CA 1
ATOM 2260 C C . GLU A 1 290 ? 23.919 -9.700 -21.612 1.00 90.69 290 GLU A C 1
ATOM 2262 O O . GLU A 1 290 ? 23.423 -10.477 -22.430 1.00 90.69 290 GLU A O 1
ATOM 2267 N N . ALA A 1 291 ? 23.553 -9.711 -20.327 1.00 92.69 291 ALA A N 1
ATOM 2268 C CA . ALA A 1 291 ? 22.496 -10.583 -19.818 1.00 92.69 291 ALA A CA 1
ATOM 2269 C C . ALA A 1 291 ? 21.152 -10.311 -20.519 1.00 92.69 291 ALA A C 1
ATOM 2271 O O . ALA A 1 291 ? 20.420 -11.244 -20.856 1.00 92.69 291 ALA A O 1
ATOM 2272 N N . MET A 1 292 ? 20.840 -9.041 -20.800 1.00 93.81 292 MET A N 1
ATOM 2273 C CA . MET A 1 292 ? 19.668 -8.671 -21.593 1.00 93.81 292 MET A CA 1
ATOM 2274 C C . MET A 1 292 ? 19.790 -9.154 -23.043 1.00 93.81 292 MET A C 1
ATOM 2276 O O . MET A 1 292 ? 18.838 -9.731 -23.556 1.00 93.81 292 MET A O 1
ATOM 2280 N N . ARG A 1 293 ? 20.945 -9.010 -23.702 1.00 93.38 293 ARG A N 1
ATOM 2281 C CA . ARG A 1 293 ? 21.149 -9.541 -25.062 1.00 93.38 293 ARG A CA 1
ATOM 2282 C C . ARG A 1 293 ? 20.929 -11.051 -25.124 1.00 93.38 293 ARG A C 1
ATOM 2284 O O . ARG A 1 293 ? 20.184 -11.499 -25.990 1.00 93.38 293 ARG A O 1
ATOM 2291 N N . ARG A 1 294 ? 21.495 -11.813 -24.182 1.00 92.94 294 ARG A N 1
ATOM 2292 C CA . ARG A 1 294 ? 21.269 -13.265 -24.065 1.00 92.94 294 ARG A CA 1
ATOM 2293 C C . ARG A 1 294 ? 19.789 -13.590 -23.872 1.00 92.94 294 ARG A C 1
ATOM 2295 O O . ARG A 1 294 ? 19.228 -14.380 -24.623 1.00 92.94 294 ARG A O 1
ATOM 2302 N N . ARG A 1 295 ? 19.111 -12.898 -22.948 1.00 92.88 295 ARG A N 1
ATOM 2303 C CA . ARG A 1 295 ? 17.667 -13.077 -22.697 1.00 92.88 295 ARG A CA 1
ATOM 2304 C C . ARG A 1 295 ? 16.797 -12.842 -23.939 1.00 92.88 295 ARG A C 1
ATOM 2306 O O . ARG A 1 295 ? 15.740 -13.456 -24.051 1.00 92.88 295 ARG A O 1
ATOM 2313 N N . TYR A 1 296 ? 17.214 -11.951 -24.836 1.00 91.50 296 TYR A N 1
ATOM 2314 C CA . TYR A 1 296 ? 16.505 -11.631 -26.079 1.00 91.50 296 TYR A CA 1
ATOM 2315 C C . TYR A 1 296 ? 17.085 -12.349 -27.314 1.00 91.50 296 TYR A C 1
ATOM 2317 O O . TYR A 1 296 ? 16.698 -12.026 -28.434 1.00 91.50 296 TYR A O 1
ATOM 2325 N N . GLY A 1 297 ? 17.982 -13.328 -27.130 1.00 90.56 297 GLY A N 1
ATOM 2326 C CA . GLY A 1 297 ? 18.522 -14.162 -28.211 1.00 90.56 297 GLY A CA 1
ATOM 2327 C C . GLY A 1 297 ? 19.463 -13.434 -29.175 1.00 90.56 297 GLY A C 1
ATOM 2328 O O . GLY A 1 297 ? 19.587 -13.836 -30.327 1.00 90.56 297 GLY A O 1
ATOM 2329 N N . LEU A 1 298 ? 20.102 -12.349 -28.731 1.00 89.12 298 LEU A N 1
ATOM 2330 C CA . LEU A 1 298 ? 21.026 -11.542 -29.542 1.00 89.12 298 LEU A CA 1
ATOM 2331 C C . LEU A 1 298 ? 22.489 -11.998 -29.439 1.00 89.12 298 LEU A C 1
ATOM 2333 O O . LEU A 1 298 ? 23.340 -11.497 -30.168 1.00 89.12 298 LEU A O 1
ATOM 2337 N N . VAL A 1 299 ? 22.784 -12.918 -28.522 1.00 82.94 299 VAL A N 1
ATOM 2338 C CA . VAL A 1 299 ? 24.091 -13.562 -28.342 1.00 82.94 299 VAL A CA 1
ATOM 2339 C C . VAL A 1 299 ? 23.824 -15.058 -28.194 1.00 82.94 299 VAL A C 1
ATOM 2341 O O . VAL A 1 299 ? 22.931 -15.436 -27.435 1.00 82.94 299 VAL A O 1
ATOM 2344 N N . SER A 1 300 ? 24.536 -15.892 -28.953 1.00 64.69 300 SER A N 1
ATOM 2345 C CA . SER A 1 300 ? 24.474 -17.353 -28.835 1.00 64.69 300 SER A CA 1
ATOM 2346 C C . SER A 1 300 ? 25.221 -17.818 -27.585 1.00 64.69 300 SER A C 1
ATOM 2348 O O . SER A 1 300 ? 26.303 -17.306 -27.319 1.00 64.69 300 SER A O 1
ATOM 2350 N N . ASP A 1 301 ? 24.700 -18.821 -26.872 1.00 57.50 301 ASP A N 1
ATOM 2351 C CA . ASP A 1 301 ? 25.326 -19.412 -25.669 1.00 57.50 301 ASP A CA 1
ATOM 2352 C C . ASP A 1 301 ? 26.632 -20.201 -25.949 1.00 57.50 301 ASP A C 1
ATOM 2354 O O . ASP A 1 301 ? 27.129 -20.915 -25.082 1.00 57.50 301 ASP A O 1
ATOM 2358 N N . ASP A 1 302 ? 27.214 -20.050 -27.140 1.00 48.47 302 ASP A N 1
ATOM 2359 C CA . ASP A 1 302 ? 28.462 -20.693 -27.545 1.00 48.47 302 ASP A CA 1
ATOM 2360 C C . ASP A 1 302 ? 29.627 -19.691 -27.500 1.00 48.47 302 ASP A C 1
ATOM 2362 O O . ASP A 1 302 ? 30.001 -19.105 -28.521 1.00 48.47 302 ASP A O 1
ATOM 2366 N N . SER A 1 303 ? 30.204 -19.499 -26.311 1.00 41.91 303 SER A N 1
ATOM 2367 C CA . SER A 1 303 ? 31.580 -19.000 -26.123 1.00 41.91 303 SER A CA 1
ATOM 2368 C C . SER A 1 303 ? 32.095 -19.289 -24.719 1.00 41.91 303 SER A C 1
ATOM 2370 O O . SER A 1 303 ? 31.445 -18.805 -23.764 1.00 41.91 303 SER A O 1
#

Radius of gyration: 26.43 Å; chains: 1; bounding box: 88×71×66 Å

Secondary structure (DSSP, 8-state):
--------------------TT-S------SS-HHHHHHHHHT-S-SS-HHHHHHHHHHHHHHHHHH--STT-HHHHHHHHHHHHHHHTTSTTGGGS-HHHHHHHHTTT-HHHHHHHHHHHHHHHGGGGHHHHHHH--TTS-HHHHHHHHHHHHHH-HHHHHHHHHIIIIISPPPTT--HHHHHHHHTGGG--SHHHHHHHHHHHH-TT-S-HHHHHHHHHHHHHH--TTTHHHHHHHHHHHHHH-TT-HHHHHHHHHHHHHH-HHHHHHHHTTSSPPSS--HHHHHHHHHHHHHTTSS-S--